Protein AF-A0A0A3XHQ4-F1 (afdb_monomer_lite)

Foldseek 3Di:
DADPQHDDPPPACVNAVPHADADAAAFLPDPDFQFQDDPVRCVVQVLDAQTWGWTAHVQQKIKTFGWPDWDHDPNTTFKTKGAQMWIDHDPDTPDGNVVDIHIHGGYRDDPDDDPDRSHPCVVPDDPDDPDPDDPPPPPDDPLRVVVVVLVVLLVCLVVDPDDQVVSQVSLVVSVVCCVVRPLLPLPSLLSSLLSCLVVVHDPVSNVVSLVSLCVSLVVPVVCVVVSVVSVVVSVD

Sequence (236 aa):
LAVDNKELVGHGKSTHHEGFGSPIGLLADQSTPLESMTDNQLAALGLVMRETAALTFASGVKVTGKVAYIDRENGKVVLIGFDDCTVTYKEKTLFRSNWGTYDMAVGEKIVSVFAGAADRESFATGTHQPSALKAKYPAYTAEQKRLHQLYQQVRDLREQPVGSKETEQALQTVLTEVDQQYPTNWLIRLEVLEILVERQLLAYEQTRLRQQLEKMVQTQAENAQLIENGLSLLAG

Structure (mmCIF, N/CA/C/O backbone):
data_AF-A0A0A3XHQ4-F1
#
_entry.id   AF-A0A0A3XHQ4-F1
#
loop_
_atom_site.group_PDB
_atom_site.id
_atom_site.type_symbol
_atom_site.label_atom_id
_atom_site.label_alt_id
_atom_site.label_comp_id
_atom_site.label_asym_id
_atom_site.label_entity_id
_atom_site.label_seq_id
_atom_site.pdbx_PDB_ins_code
_atom_site.Cartn_x
_atom_site.Cartn_y
_atom_site.Cartn_z
_atom_site.occupancy
_atom_site.B_iso_or_equiv
_atom_site.auth_seq_id
_atom_site.auth_comp_id
_atom_site.auth_asym_id
_atom_site.auth_atom_id
_atom_site.pdbx_PDB_model_num
ATOM 1 N N . LEU A 1 1 ? 16.727 0.163 -10.439 1.00 54.59 1 LEU A N 1
ATOM 2 C CA . LEU A 1 1 ? 16.020 -1.120 -10.643 1.00 54.59 1 LEU A CA 1
ATOM 3 C C . LEU A 1 1 ? 16.903 -2.235 -10.134 1.00 54.59 1 LEU A C 1
ATOM 5 O O . LEU A 1 1 ? 18.115 -2.119 -10.261 1.00 54.59 1 LEU A O 1
ATOM 9 N N . ALA A 1 2 ? 16.315 -3.271 -9.546 1.00 57.22 2 ALA A N 1
ATOM 10 C CA . ALA A 1 2 ? 17.064 -4.402 -9.025 1.00 57.22 2 ALA A CA 1
ATOM 11 C C . ALA A 1 2 ? 16.280 -5.704 -9.155 1.00 57.22 2 ALA A C 1
ATOM 13 O O . ALA A 1 2 ? 15.048 -5.693 -9.099 1.00 57.22 2 ALA A O 1
ATOM 14 N N . VAL A 1 3 ? 17.012 -6.805 -9.283 1.00 54.78 3 VAL A N 1
ATOM 15 C CA . VAL A 1 3 ? 16.503 -8.180 -9.264 1.00 54.78 3 VAL A CA 1
ATOM 16 C C . VAL A 1 3 ? 17.234 -8.914 -8.143 1.00 54.78 3 VAL A C 1
ATOM 18 O O . VAL A 1 3 ? 18.442 -8.759 -7.997 1.00 54.78 3 VAL A O 1
ATOM 21 N N . ASP A 1 4 ? 16.511 -9.653 -7.297 1.00 51.09 4 ASP A N 1
ATOM 22 C CA . ASP A 1 4 ? 17.079 -10.397 -6.156 1.00 51.09 4 ASP A CA 1
ATOM 23 C C . ASP A 1 4 ? 18.003 -9.559 -5.235 1.00 51.09 4 ASP A C 1
ATOM 25 O O . ASP A 1 4 ? 19.010 -10.043 -4.723 1.00 51.09 4 ASP A O 1
ATOM 29 N N . ASN A 1 5 ? 17.635 -8.293 -4.991 1.00 53.28 5 ASN A N 1
ATOM 30 C CA . ASN A 1 5 ? 18.403 -7.284 -4.233 1.00 53.28 5 ASN A CA 1
ATOM 31 C C . ASN A 1 5 ? 19.727 -6.824 -4.870 1.00 53.28 5 ASN A C 1
ATOM 33 O O . ASN A 1 5 ? 20.527 -6.201 -4.174 1.00 53.28 5 ASN A O 1
ATOM 37 N N . LYS A 1 6 ? 19.947 -7.081 -6.164 1.00 51.41 6 LYS A N 1
ATOM 38 C CA . LYS A 1 6 ? 21.095 -6.570 -6.926 1.00 51.41 6 LYS A CA 1
ATOM 39 C C . LYS A 1 6 ? 20.648 -5.569 -7.978 1.00 51.41 6 LYS A C 1
ATOM 41 O O . LYS A 1 6 ? 19.729 -5.850 -8.747 1.00 51.41 6 LYS A O 1
ATOM 46 N N . GLU A 1 7 ? 21.294 -4.410 -8.015 1.00 56.94 7 GLU A N 1
ATOM 47 C CA . GLU A 1 7 ? 21.061 -3.379 -9.019 1.00 56.94 7 GLU A CA 1
ATOM 48 C C . GLU A 1 7 ? 21.351 -3.941 -10.410 1.00 56.94 7 GLU A C 1
ATOM 50 O O . GLU A 1 7 ? 22.416 -4.511 -10.656 1.00 56.94 7 GLU A O 1
ATOM 55 N N . LEU A 1 8 ? 20.409 -3.747 -11.333 1.00 61.12 8 LEU A N 1
ATOM 56 C CA . LEU A 1 8 ? 20.684 -3.981 -12.744 1.00 61.12 8 LEU A CA 1
ATOM 57 C C . LEU A 1 8 ? 21.652 -2.900 -13.225 1.00 61.12 8 LEU A C 1
ATOM 59 O O . LEU A 1 8 ? 21.387 -1.704 -13.058 1.00 61.12 8 LEU A O 1
ATOM 63 N N . VAL A 1 9 ? 22.776 -3.327 -13.802 1.00 58.97 9 VAL A N 1
ATOM 64 C CA . VAL A 1 9 ? 23.856 -2.442 -14.254 1.00 58.97 9 VAL A CA 1
ATOM 65 C C . VAL A 1 9 ? 23.282 -1.341 -15.147 1.00 58.97 9 VAL A C 1
ATOM 67 O O . VAL A 1 9 ? 22.690 -1.622 -16.179 1.00 58.97 9 VAL A O 1
ATOM 70 N N . GLY A 1 10 ? 23.462 -0.079 -14.747 1.00 56.34 10 GLY A N 1
ATOM 71 C CA . GLY A 1 10 ? 22.974 1.079 -15.505 1.00 56.34 10 GLY A CA 1
ATOM 72 C C . GLY A 1 10 ? 21.595 1.602 -15.091 1.00 56.34 10 GLY A C 1
ATOM 73 O O . GLY A 1 10 ? 21.193 2.649 -15.590 1.00 56.34 10 GLY A O 1
ATOM 74 N N . HIS A 1 11 ? 20.907 0.974 -14.133 1.00 62.72 11 HIS A N 1
ATOM 75 C CA . HIS A 1 11 ? 19.576 1.398 -13.670 1.00 62.72 11 HIS A CA 1
ATOM 76 C C . HIS A 1 11 ? 19.552 1.900 -12.216 1.00 62.72 11 HIS A C 1
ATOM 78 O O . HIS A 1 11 ? 18.525 1.798 -11.534 1.00 62.72 11 HIS A O 1
ATOM 84 N N . GLY A 1 12 ? 20.668 2.441 -11.726 1.00 55.34 12 GLY A N 1
ATOM 85 C CA . GLY A 1 12 ? 20.775 3.079 -10.412 1.00 55.34 12 GLY A CA 1
ATOM 86 C C . GLY A 1 12 ? 20.071 4.440 -10.313 1.00 55.34 12 GLY A C 1
ATOM 87 O O . GLY A 1 12 ? 19.350 4.878 -11.212 1.00 55.34 12 GLY A O 1
ATOM 88 N N . LYS A 1 13 ? 20.293 5.153 -9.199 1.00 53.09 13 LYS A N 1
ATOM 89 C CA . LYS A 1 13 ? 19.647 6.457 -8.905 1.00 53.09 13 LYS A CA 1
ATOM 90 C C . LYS A 1 13 ? 19.912 7.548 -9.952 1.00 53.09 13 LYS A C 1
ATOM 92 O O . LYS A 1 13 ? 19.127 8.483 -10.052 1.00 53.09 13 LYS A O 1
ATOM 97 N N . SER A 1 14 ? 21.009 7.448 -10.699 1.00 54.88 14 SER A N 1
ATOM 98 C CA . SER A 1 14 ? 21.371 8.399 -11.755 1.00 54.88 14 SER A CA 1
ATOM 99 C C . SER A 1 14 ? 20.480 8.302 -12.992 1.00 54.88 14 SER A C 1
ATOM 101 O O . SER A 1 14 ? 20.395 9.268 -13.741 1.00 54.88 14 SER A O 1
ATOM 103 N N . THR A 1 15 ? 19.837 7.155 -13.212 1.00 56.53 15 THR A N 1
ATOM 104 C CA . THR A 1 15 ? 19.146 6.845 -14.472 1.00 56.53 15 THR A CA 1
ATOM 105 C C . THR A 1 15 ? 17.657 7.182 -14.411 1.00 56.53 15 THR A C 1
ATOM 107 O O . THR A 1 15 ? 17.102 7.671 -15.384 1.00 56.53 15 THR A O 1
ATOM 110 N N . HIS A 1 16 ? 17.020 7.010 -13.247 1.00 59.56 16 HIS A N 1
ATOM 111 C CA . HIS A 1 16 ? 15.571 7.199 -13.056 1.00 59.56 16 HIS A CA 1
ATOM 112 C C . HIS A 1 16 ? 15.244 8.333 -12.075 1.00 59.56 16 HIS A C 1
ATOM 114 O O . HIS A 1 16 ? 14.476 8.148 -11.131 1.00 59.56 16 HIS A O 1
ATOM 120 N N . HIS A 1 17 ? 15.858 9.507 -12.247 1.00 49.84 17 HIS A N 1
ATOM 121 C CA . HIS A 1 17 ? 15.714 10.617 -11.293 1.00 49.84 17 HIS A CA 1
ATOM 122 C C . HIS A 1 17 ? 14.289 11.211 -11.250 1.00 49.84 17 HIS A C 1
ATOM 124 O O . HIS A 1 17 ? 13.868 11.733 -10.220 1.00 49.84 17 HIS A O 1
ATOM 130 N N . GLU A 1 18 ? 13.532 11.121 -12.346 1.00 48.72 18 GLU A N 1
ATOM 131 C CA . GLU A 1 18 ? 12.189 11.717 -12.474 1.00 48.72 18 GLU A CA 1
ATOM 132 C C . GLU A 1 18 ? 11.039 10.730 -12.197 1.00 48.72 18 GLU A C 1
ATOM 134 O O . GLU A 1 18 ? 9.867 11.102 -12.253 1.00 48.72 18 GLU A O 1
ATOM 139 N N . GLY A 1 19 ? 11.362 9.483 -11.839 1.00 54.34 19 GLY A N 1
ATOM 140 C CA . GLY A 1 19 ? 10.393 8.414 -11.597 1.00 54.34 19 GLY A CA 1
ATOM 141 C C . GLY A 1 19 ? 10.502 7.271 -12.607 1.00 54.34 19 GLY A C 1
ATOM 142 O O . GLY A 1 19 ? 11.136 7.392 -13.649 1.00 54.34 19 GLY A O 1
ATOM 143 N N . PHE A 1 20 ? 9.893 6.134 -12.270 1.00 66.19 20 PHE A N 1
ATOM 144 C CA . PHE A 1 20 ? 9.940 4.899 -13.052 1.00 66.19 20 PHE A CA 1
ATOM 145 C C . PHE A 1 20 ? 8.539 4.290 -13.151 1.00 66.19 20 PHE A C 1
ATOM 147 O O . PHE A 1 20 ? 7.811 4.257 -12.157 1.00 66.19 20 PHE A O 1
ATOM 154 N N . GLY A 1 21 ? 8.163 3.773 -14.323 1.00 66.81 21 GLY A N 1
ATOM 155 C CA . GLY A 1 21 ? 6.877 3.105 -14.520 1.00 66.81 21 GLY A CA 1
ATOM 156 C C . GLY A 1 21 ? 6.950 2.015 -15.582 1.00 66.81 21 GLY A C 1
ATOM 157 O O . GLY A 1 21 ? 7.354 2.285 -16.708 1.00 66.81 21 GLY A O 1
ATOM 158 N N . SER A 1 22 ? 6.500 0.805 -15.241 1.00 76.75 22 SER A N 1
ATOM 159 C CA . SER A 1 22 ? 6.429 -0.341 -16.156 1.00 76.75 22 SER A CA 1
ATOM 160 C C . SER A 1 22 ? 5.026 -0.954 -16.167 1.00 76.75 22 SER A C 1
ATOM 162 O O . SER A 1 22 ? 4.421 -1.054 -15.093 1.00 76.75 22 SER A O 1
ATOM 164 N N . PRO A 1 23 ? 4.476 -1.370 -17.325 1.00 75.25 23 PRO A N 1
ATOM 165 C CA . PRO A 1 23 ? 3.319 -2.250 -17.346 1.00 75.25 23 PRO A CA 1
ATOM 166 C C . PRO A 1 23 ? 3.649 -3.579 -16.661 1.00 75.25 23 PRO A C 1
ATOM 168 O O . PRO A 1 23 ? 4.739 -4.123 -16.807 1.00 75.25 23 PRO A O 1
ATOM 171 N N . ILE A 1 24 ? 2.670 -4.108 -15.932 1.00 77.38 24 ILE A N 1
ATOM 172 C CA . ILE A 1 24 ? 2.736 -5.408 -15.263 1.00 77.38 24 ILE A CA 1
ATOM 173 C C . ILE A 1 24 ? 1.614 -6.287 -15.811 1.00 77.38 24 ILE A C 1
ATOM 175 O O . ILE A 1 24 ? 0.515 -5.794 -16.092 1.00 77.38 24 ILE A O 1
ATOM 179 N N . GLY A 1 25 ? 1.883 -7.586 -15.925 1.00 76.38 25 GLY A N 1
ATOM 180 C CA . GLY A 1 25 ? 0.897 -8.588 -16.324 1.00 76.38 25 GLY A CA 1
ATOM 181 C C . GLY A 1 25 ? 1.129 -9.177 -17.715 1.00 76.38 25 GLY A C 1
ATOM 182 O O . GLY A 1 25 ? 2.128 -8.912 -18.380 1.00 76.38 25 GLY A O 1
ATOM 183 N N . LEU A 1 26 ? 0.181 -10.011 -18.140 1.00 84.69 26 LEU A N 1
ATOM 184 C CA . LEU A 1 26 ? 0.232 -10.727 -19.415 1.00 84.69 26 LEU A CA 1
ATOM 185 C C . LEU A 1 26 ? -0.009 -9.804 -20.616 1.00 84.69 26 LEU A C 1
ATOM 187 O O . LEU A 1 26 ? -0.737 -8.806 -20.536 1.00 84.69 26 LEU A O 1
ATOM 191 N N . LEU A 1 27 ? 0.547 -10.195 -21.763 1.00 86.31 27 LEU A N 1
ATOM 192 C CA . LEU A 1 27 ? 0.132 -9.658 -23.056 1.00 86.31 27 LEU A CA 1
ATOM 193 C C . LEU A 1 27 ? -1.272 -10.172 -23.397 1.00 86.31 27 LEU A C 1
ATOM 195 O O . LEU A 1 27 ? -1.604 -11.311 -23.082 1.00 86.31 27 LEU A O 1
ATOM 199 N N . ALA A 1 28 ? -2.094 -9.334 -24.033 1.00 82.25 28 ALA A N 1
ATOM 200 C CA . ALA A 1 28 ? -3.518 -9.601 -24.258 1.00 82.25 28 ALA A CA 1
ATOM 201 C C . ALA A 1 28 ? -3.787 -10.928 -24.996 1.00 82.25 28 ALA A C 1
ATOM 203 O O . ALA A 1 28 ? -4.758 -11.608 -24.683 1.00 82.25 28 ALA A O 1
ATOM 204 N N . ASP A 1 29 ? -2.890 -11.317 -25.906 1.00 81.19 29 ASP A N 1
ATOM 205 C CA . ASP A 1 29 ? -3.029 -12.511 -26.748 1.00 81.19 29 ASP A CA 1
ATOM 206 C C . ASP A 1 29 ? -2.063 -13.647 -26.362 1.00 81.19 29 ASP A C 1
ATOM 208 O O . ASP A 1 29 ? -1.796 -14.538 -27.168 1.00 81.19 29 ASP A O 1
ATOM 212 N N . GLN A 1 30 ? -1.484 -13.617 -25.155 1.00 81.38 30 GLN A N 1
ATOM 213 C CA . GLN A 1 30 ? -0.493 -14.607 -24.720 1.00 81.38 30 GLN A CA 1
ATOM 214 C C . GLN A 1 30 ? -0.868 -15.232 -23.377 1.00 81.38 30 GLN A C 1
ATOM 216 O O . GLN A 1 30 ? -1.079 -14.544 -22.383 1.00 81.38 30 GLN A O 1
ATOM 221 N N . SER A 1 31 ? -0.884 -16.566 -23.331 1.00 80.44 31 SER A N 1
ATOM 222 C CA . SER A 1 31 ? -1.041 -17.331 -22.086 1.00 80.44 31 SER A CA 1
ATOM 223 C C . SER A 1 31 ? 0.268 -17.477 -21.309 1.00 80.44 31 SER A C 1
ATOM 225 O O . SER A 1 31 ? 0.254 -17.813 -20.129 1.00 80.44 31 SER A O 1
ATOM 227 N N . THR A 1 32 ? 1.400 -17.281 -21.986 1.00 80.62 32 THR A N 1
ATOM 228 C CA . THR A 1 32 ? 2.730 -17.382 -21.388 1.00 80.62 32 THR A CA 1
ATOM 229 C C . THR A 1 32 ? 3.156 -16.004 -20.881 1.00 80.62 32 THR A C 1
ATOM 231 O O . THR A 1 32 ? 3.064 -15.037 -21.637 1.00 80.62 32 THR A O 1
ATOM 234 N N . PRO A 1 33 ? 3.653 -15.889 -19.642 1.00 85.38 33 PRO A N 1
ATOM 235 C CA . PRO A 1 33 ? 4.249 -14.653 -19.149 1.00 85.38 33 PRO A CA 1
ATOM 236 C C . PRO A 1 33 ? 5.526 -14.284 -19.907 1.00 85.38 33 PRO A C 1
ATOM 238 O O . PRO A 1 33 ? 6.326 -15.168 -20.228 1.00 85.38 33 PRO A O 1
ATOM 241 N N . LEU A 1 34 ? 5.746 -12.988 -20.151 1.00 85.12 34 LEU A N 1
ATOM 242 C CA . LEU A 1 34 ? 6.937 -12.475 -20.846 1.00 85.12 34 LEU A CA 1
ATOM 243 C C . LEU A 1 34 ? 8.240 -12.926 -20.167 1.00 85.12 34 LEU A C 1
ATOM 245 O O . LEU A 1 34 ? 9.193 -13.291 -20.854 1.00 85.12 34 LEU A O 1
ATOM 249 N N . GLU A 1 35 ? 8.268 -12.995 -18.833 1.00 85.62 35 GLU A N 1
ATOM 250 C CA . GLU A 1 35 ? 9.435 -13.444 -18.064 1.00 85.62 35 GLU A CA 1
ATOM 251 C C . GLU A 1 35 ? 9.826 -14.899 -18.350 1.00 85.62 35 GLU A C 1
ATOM 253 O O . GLU A 1 35 ? 10.980 -15.274 -18.155 1.00 85.62 35 GLU A O 1
ATOM 258 N N . SER A 1 36 ? 8.882 -15.722 -18.815 1.00 84.75 36 SER A N 1
ATOM 259 C CA . SER A 1 36 ? 9.079 -17.155 -19.073 1.00 84.75 36 SER A CA 1
ATOM 260 C C . SER A 1 36 ? 9.222 -17.479 -20.563 1.00 84.75 36 SER A C 1
ATOM 262 O O . SER A 1 36 ? 9.319 -18.652 -20.927 1.00 84.75 36 SER A O 1
ATOM 264 N N . MET A 1 37 ? 9.230 -16.469 -21.437 1.00 87.12 37 MET A N 1
ATOM 265 C CA . MET A 1 37 ? 9.354 -16.674 -22.877 1.00 87.12 37 MET A CA 1
ATOM 266 C C . MET A 1 37 ? 10.792 -16.990 -23.299 1.00 87.12 37 MET A C 1
ATOM 268 O O . MET A 1 37 ? 11.772 -16.378 -22.859 1.00 87.12 37 MET A O 1
ATOM 272 N N . THR A 1 38 ? 10.910 -17.948 -24.213 1.00 87.12 38 THR A N 1
ATOM 273 C CA . THR A 1 38 ? 12.146 -18.259 -24.944 1.00 87.12 38 THR A CA 1
ATOM 274 C C . THR A 1 38 ? 12.447 -17.190 -25.996 1.00 87.12 38 THR A C 1
ATOM 276 O O . THR A 1 38 ? 11.547 -16.469 -26.422 1.00 87.12 38 THR A O 1
ATOM 279 N N . ASP A 1 39 ? 13.690 -17.113 -26.473 1.00 85.00 39 ASP A N 1
ATOM 280 C CA . ASP A 1 39 ? 14.078 -16.135 -27.503 1.00 85.00 39 ASP A CA 1
ATOM 281 C C . ASP A 1 39 ? 13.259 -16.283 -28.794 1.00 85.00 39 ASP A C 1
ATOM 283 O O . ASP A 1 39 ? 12.875 -15.290 -29.402 1.00 85.00 39 ASP A O 1
ATOM 287 N N . ASN A 1 40 ? 12.890 -17.514 -29.166 1.00 86.94 40 ASN A N 1
ATOM 288 C CA . ASN A 1 40 ? 12.009 -17.762 -30.310 1.00 86.94 40 ASN A CA 1
ATOM 289 C C . ASN A 1 40 ? 10.600 -17.190 -30.094 1.00 86.94 40 ASN A C 1
ATOM 291 O O . ASN A 1 40 ? 9.995 -16.674 -31.030 1.00 86.94 40 ASN A O 1
ATOM 295 N N . GLN A 1 41 ? 10.073 -17.270 -28.869 1.00 87.38 41 GLN A N 1
ATOM 296 C CA . GLN A 1 41 ? 8.771 -16.691 -28.527 1.00 87.38 41 GLN A CA 1
ATOM 297 C C . GLN A 1 41 ? 8.831 -15.161 -28.498 1.00 87.38 41 GLN A C 1
ATOM 299 O O . GLN A 1 41 ? 7.917 -14.518 -29.003 1.00 87.38 41 GLN A O 1
ATOM 304 N N . LEU A 1 42 ? 9.919 -14.581 -27.981 1.00 87.88 42 LEU A N 1
ATOM 305 C CA . LEU A 1 42 ? 10.152 -13.135 -28.024 1.00 87.88 42 LEU A CA 1
ATOM 306 C C . LEU A 1 42 ? 10.252 -12.629 -29.470 1.00 87.88 42 LEU A C 1
ATOM 308 O O . LEU A 1 42 ? 9.595 -11.653 -29.825 1.00 87.88 42 LEU A O 1
ATOM 312 N N . ALA A 1 43 ? 10.992 -13.332 -30.328 1.00 87.25 43 ALA A N 1
ATOM 313 C CA . ALA A 1 43 ? 11.101 -12.994 -31.744 1.00 87.25 43 ALA A CA 1
ATOM 314 C C . ALA A 1 43 ? 9.744 -13.071 -32.466 1.00 87.25 43 ALA A C 1
ATOM 316 O O . ALA A 1 43 ? 9.429 -12.199 -33.273 1.00 87.25 43 ALA A O 1
ATOM 317 N N . ALA A 1 44 ? 8.899 -14.052 -32.126 1.00 88.81 44 ALA A N 1
ATOM 318 C CA . ALA A 1 44 ? 7.524 -14.139 -32.634 1.00 88.81 44 ALA A CA 1
ATOM 319 C C . ALA A 1 44 ? 6.648 -12.933 -32.236 1.00 88.81 44 ALA A C 1
ATOM 321 O O . ALA A 1 44 ? 5.683 -12.625 -32.932 1.00 88.81 44 ALA A O 1
ATOM 322 N N . LEU A 1 45 ? 6.993 -12.238 -31.149 1.00 86.88 45 LEU A N 1
ATOM 323 C CA . LEU A 1 45 ? 6.353 -10.994 -30.709 1.00 86.88 45 LEU A CA 1
ATOM 324 C C . LEU A 1 45 ? 7.023 -9.730 -31.276 1.00 86.88 45 LEU A C 1
ATOM 326 O O . LEU A 1 45 ? 6.644 -8.618 -30.909 1.00 86.88 45 LEU A O 1
ATOM 330 N N . GLY A 1 46 ? 8.031 -9.879 -32.140 1.00 87.88 46 GLY A N 1
ATOM 331 C CA . GLY A 1 46 ? 8.820 -8.767 -32.675 1.00 87.88 46 GLY A CA 1
ATOM 332 C C . GLY A 1 46 ? 9.822 -8.180 -31.678 1.00 87.88 46 GLY A C 1
ATOM 333 O O . GLY A 1 46 ? 10.396 -7.127 -31.945 1.00 87.88 46 GLY A O 1
ATOM 334 N N . LEU A 1 47 ? 10.060 -8.838 -30.536 1.00 88.69 47 LEU A N 1
ATOM 335 C CA . LEU A 1 47 ? 11.057 -8.421 -29.546 1.00 88.69 47 LEU A CA 1
ATOM 336 C C . LEU A 1 47 ? 12.457 -8.862 -29.981 1.00 88.69 47 LEU A C 1
ATOM 338 O O . LEU A 1 47 ? 13.088 -9.725 -29.372 1.00 88.69 47 LEU A O 1
ATOM 342 N N . VAL A 1 48 ? 12.918 -8.266 -31.076 1.00 88.81 48 VAL A N 1
ATOM 343 C CA . VAL A 1 48 ? 14.219 -8.516 -31.694 1.00 88.81 48 VAL A CA 1
ATOM 344 C C . VAL A 1 48 ? 15.068 -7.261 -31.570 1.00 88.81 48 VAL A C 1
ATOM 346 O O . VAL A 1 48 ? 14.602 -6.150 -31.815 1.00 88.81 48 VAL A O 1
ATOM 349 N N . MET A 1 49 ? 16.334 -7.435 -31.191 1.00 86.69 49 MET A N 1
ATOM 350 C CA . MET A 1 49 ? 17.281 -6.335 -31.021 1.00 86.69 49 MET A CA 1
ATOM 351 C C . MET A 1 49 ? 17.297 -5.404 -32.236 1.00 86.69 49 MET A C 1
ATOM 353 O O . MET A 1 49 ? 17.522 -5.842 -33.363 1.00 86.69 49 MET A O 1
ATOM 357 N N . ARG A 1 50 ? 17.147 -4.101 -31.977 1.00 85.31 50 ARG A N 1
ATOM 358 C CA . ARG A 1 50 ? 17.101 -3.005 -32.957 1.00 85.31 50 ARG A CA 1
ATOM 359 C C . ARG A 1 50 ? 15.882 -3.001 -33.883 1.00 85.31 50 ARG A C 1
ATOM 361 O O . ARG A 1 50 ? 15.839 -2.150 -34.773 1.00 85.31 50 ARG A O 1
ATOM 368 N N . GLU A 1 51 ? 14.899 -3.864 -33.668 1.00 89.94 51 GLU A N 1
ATOM 369 C CA . GLU A 1 51 ? 13.629 -3.838 -34.394 1.00 89.94 51 GLU A CA 1
ATOM 370 C C . GLU A 1 51 ? 12.540 -3.135 -33.583 1.00 89.94 51 GLU A C 1
ATOM 372 O O . GLU A 1 51 ? 12.620 -3.022 -32.358 1.00 89.94 51 GLU A O 1
ATOM 377 N N . THR A 1 52 ? 11.528 -2.615 -34.277 1.00 92.00 52 THR A N 1
ATOM 378 C CA . THR A 1 52 ? 10.365 -2.001 -33.634 1.00 92.00 52 THR A CA 1
ATOM 379 C C . THR A 1 52 ? 9.372 -3.080 -33.231 1.00 92.00 52 THR A C 1
ATOM 381 O O . THR A 1 52 ? 8.835 -3.776 -34.089 1.00 92.00 52 THR A O 1
ATOM 384 N N . ALA A 1 53 ? 9.079 -3.161 -31.935 1.00 92.88 53 ALA A N 1
ATOM 385 C CA . ALA A 1 53 ? 8.053 -4.034 -31.388 1.00 92.88 53 ALA A CA 1
ATOM 386 C C . ALA A 1 53 ? 6.829 -3.222 -30.951 1.00 92.88 53 ALA A C 1
ATOM 388 O O . ALA A 1 53 ? 6.941 -2.064 -30.537 1.00 92.88 53 ALA A O 1
ATOM 389 N N . ALA A 1 54 ? 5.658 -3.856 -31.002 1.00 93.50 54 ALA A N 1
ATOM 390 C CA . ALA A 1 54 ? 4.416 -3.312 -30.472 1.00 93.50 54 ALA A CA 1
ATOM 391 C C . ALA A 1 54 ? 3.758 -4.347 -29.555 1.00 93.50 54 ALA A C 1
ATOM 393 O O . ALA A 1 54 ? 3.275 -5.382 -30.008 1.00 93.50 54 ALA A O 1
ATOM 394 N N . LEU A 1 55 ? 3.733 -4.056 -28.257 1.00 92.44 55 LEU A N 1
ATOM 395 C CA . LEU A 1 55 ? 3.160 -4.919 -27.233 1.00 92.44 55 LEU A CA 1
ATOM 396 C C . LEU A 1 55 ? 1.833 -4.346 -26.742 1.00 92.44 55 LEU A C 1
ATOM 398 O O . LEU A 1 55 ? 1.733 -3.154 -26.444 1.00 92.44 55 LEU A O 1
ATOM 402 N N . THR A 1 56 ? 0.825 -5.207 -26.611 1.00 91.88 56 THR A N 1
ATOM 403 C CA . THR A 1 56 ? -0.461 -4.865 -25.989 1.00 91.88 56 THR A CA 1
ATOM 404 C C . THR A 1 56 ? -0.670 -5.741 -24.763 1.00 91.88 56 THR A C 1
ATOM 406 O O . THR A 1 56 ? -0.758 -6.962 -24.875 1.00 91.88 56 THR A O 1
ATOM 409 N N . PHE A 1 57 ? -0.754 -5.119 -23.592 1.00 89.38 57 PHE A N 1
ATOM 410 C CA . PHE A 1 57 ? -1.017 -5.797 -22.326 1.00 89.38 57 PHE A CA 1
ATOM 411 C C . PHE A 1 57 ? -2.515 -6.029 -22.134 1.00 89.38 57 PHE A C 1
ATOM 413 O O . PHE A 1 57 ? -3.335 -5.220 -22.572 1.00 89.38 57 PHE A O 1
ATOM 420 N N . ALA A 1 58 ? -2.880 -7.091 -21.412 1.00 85.44 58 ALA A N 1
ATOM 421 C CA . ALA A 1 58 ? -4.270 -7.383 -21.047 1.00 85.44 58 ALA A CA 1
ATOM 422 C C . ALA A 1 58 ? -4.917 -6.245 -20.229 1.00 85.44 58 ALA A C 1
ATOM 424 O O . ALA A 1 58 ? -6.128 -6.048 -20.272 1.00 85.44 58 ALA A O 1
ATOM 425 N N . SER A 1 59 ? -4.102 -5.442 -19.536 1.00 82.69 59 SER A N 1
ATOM 426 C CA . SER A 1 59 ? -4.534 -4.219 -18.852 1.00 82.69 59 SER A CA 1
ATOM 427 C C . SER A 1 59 ? -4.994 -3.107 -19.803 1.00 82.69 59 SER A C 1
ATOM 429 O O . SER A 1 59 ? -5.601 -2.143 -19.350 1.00 82.69 59 SER A O 1
ATOM 431 N N . GLY A 1 60 ? -4.713 -3.209 -21.106 1.00 84.50 60 GLY A N 1
ATOM 432 C CA . GLY A 1 60 ? -4.983 -2.179 -22.111 1.00 84.50 60 GLY A CA 1
ATOM 433 C C . GLY A 1 60 ? -3.839 -1.180 -22.315 1.00 84.50 60 GLY A C 1
ATOM 434 O O . GLY A 1 60 ? -4.001 -0.228 -23.082 1.00 84.50 60 GLY A O 1
ATOM 435 N N . VAL A 1 61 ? -2.694 -1.371 -21.646 1.00 89.25 61 VAL A N 1
ATOM 436 C CA . VAL A 1 61 ? -1.471 -0.595 -21.906 1.00 89.25 61 VAL A CA 1
ATOM 437 C C . VAL A 1 61 ? -0.838 -1.058 -23.218 1.00 89.25 61 VAL A C 1
ATOM 439 O O . VAL A 1 61 ? -0.709 -2.259 -23.462 1.00 89.25 61 VAL A O 1
ATOM 442 N N . LYS A 1 62 ? -0.419 -0.108 -24.053 1.00 91.25 62 LYS A N 1
ATOM 443 C CA . LYS A 1 62 ? 0.298 -0.365 -25.305 1.00 91.25 62 LYS A CA 1
ATOM 444 C C . LYS A 1 62 ? 1.688 0.243 -25.246 1.00 91.25 62 LYS A C 1
ATOM 446 O O . LYS A 1 62 ? 1.814 1.428 -24.938 1.00 91.25 62 LYS A O 1
ATOM 451 N N . VAL A 1 63 ? 2.695 -0.558 -25.573 1.00 92.31 63 VAL A N 1
ATOM 452 C CA . VAL A 1 63 ? 4.104 -0.159 -25.665 1.00 92.31 63 VAL A CA 1
ATOM 453 C C . VAL A 1 63 ? 4.526 -0.305 -27.119 1.00 92.31 63 VAL A C 1
ATOM 455 O O . VAL A 1 63 ? 4.316 -1.356 -27.721 1.00 92.31 63 VAL A O 1
ATOM 458 N N . THR A 1 64 ? 5.088 0.738 -27.717 1.00 93.56 64 THR A N 1
ATOM 459 C CA . THR A 1 64 ? 5.628 0.672 -29.080 1.00 93.56 64 THR A CA 1
ATOM 460 C C . THR A 1 64 ? 6.954 1.398 -29.123 1.00 93.56 64 THR A C 1
ATOM 462 O O . THR A 1 64 ? 7.014 2.574 -28.777 1.00 93.56 64 THR A O 1
ATOM 465 N N . GLY A 1 65 ? 8.005 0.706 -29.541 1.00 92.00 65 GLY A N 1
ATOM 466 C CA . GLY A 1 65 ? 9.356 1.251 -29.553 1.00 92.00 65 GLY A CA 1
ATOM 467 C C . GLY A 1 65 ? 10.349 0.276 -30.164 1.00 92.00 65 GLY A C 1
ATOM 468 O O . GLY A 1 65 ? 10.009 -0.863 -30.49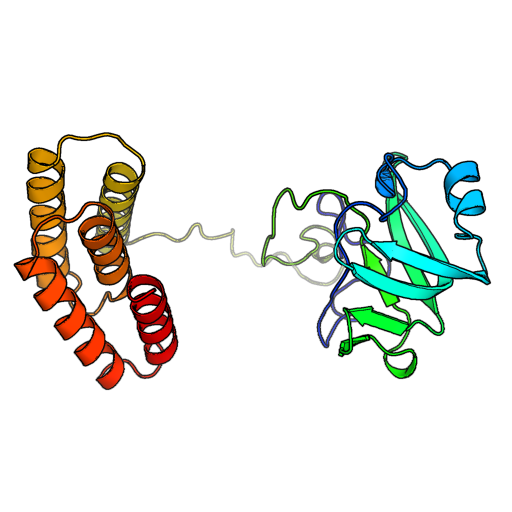0 1.00 92.00 65 GLY A O 1
ATOM 469 N N . LYS A 1 66 ? 11.582 0.732 -30.339 1.00 90.19 66 LYS A N 1
ATOM 470 C CA . LYS A 1 66 ? 12.686 -0.052 -30.884 1.00 90.19 66 LYS A CA 1
ATOM 471 C C . LYS A 1 66 ? 13.425 -0.770 -29.763 1.00 90.19 66 LYS A C 1
ATOM 473 O O . LYS A 1 66 ? 13.896 -0.115 -28.844 1.00 90.19 66 LYS A O 1
ATOM 478 N N . VAL A 1 67 ? 13.568 -2.089 -29.838 1.00 89.50 67 VAL A N 1
ATOM 479 C CA . VAL A 1 67 ? 14.236 -2.867 -28.784 1.00 89.50 67 VAL A CA 1
ATOM 480 C C . VAL A 1 67 ? 15.714 -2.481 -28.705 1.00 89.50 67 VAL A C 1
ATOM 482 O O . VAL A 1 67 ? 16.482 -2.713 -29.643 1.00 89.50 67 VAL A O 1
ATOM 485 N N . ALA A 1 68 ? 16.107 -1.895 -27.580 1.00 85.75 68 ALA A N 1
ATOM 486 C CA . ALA A 1 68 ? 17.468 -1.461 -27.298 1.00 85.75 68 ALA A CA 1
ATOM 487 C C . ALA A 1 68 ? 18.293 -2.586 -26.664 1.00 85.75 68 ALA A C 1
ATOM 489 O O . ALA A 1 68 ? 19.432 -2.808 -27.071 1.00 85.75 68 ALA A O 1
ATOM 490 N N . TYR A 1 69 ? 17.708 -3.303 -25.701 1.00 85.50 69 TYR A N 1
ATOM 491 C CA . TYR A 1 69 ? 18.310 -4.442 -25.007 1.00 85.50 69 TYR A CA 1
ATOM 492 C C . TYR A 1 69 ? 17.224 -5.333 -24.373 1.00 85.50 69 TYR A C 1
ATOM 494 O O . TYR A 1 69 ? 16.093 -4.891 -24.164 1.00 85.50 69 TYR A O 1
ATOM 502 N N . ILE A 1 70 ? 17.566 -6.591 -24.084 1.00 85.56 70 ILE A N 1
ATOM 503 C CA . ILE A 1 70 ? 16.729 -7.556 -23.356 1.00 85.56 70 ILE A CA 1
ATOM 504 C C . ILE A 1 70 ? 17.628 -8.239 -22.327 1.00 85.56 70 ILE A C 1
ATOM 506 O O . ILE A 1 70 ? 18.551 -8.959 -22.710 1.00 85.56 70 ILE A O 1
ATOM 510 N N . ASP A 1 71 ? 17.331 -8.051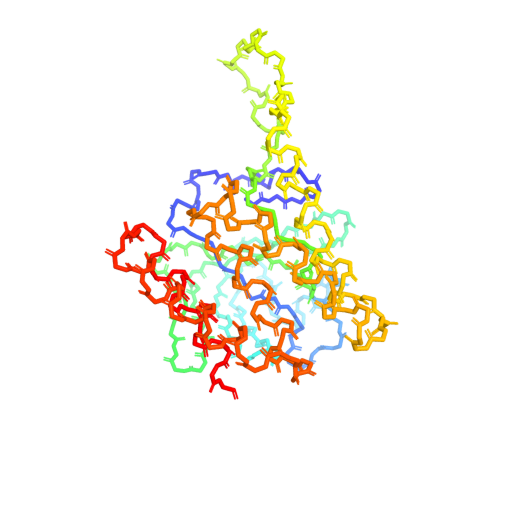 -21.045 1.00 82.69 71 ASP A N 1
ATOM 511 C CA . ASP A 1 71 ? 18.106 -8.641 -19.957 1.00 82.69 71 ASP A CA 1
ATOM 512 C C . ASP A 1 71 ? 17.411 -9.866 -19.379 1.00 82.69 71 ASP A C 1
ATOM 514 O O . ASP A 1 71 ? 16.190 -9.897 -19.163 1.00 82.69 71 ASP A O 1
ATOM 518 N N . ARG A 1 72 ? 18.228 -10.882 -19.095 1.00 83.06 72 ARG A N 1
ATOM 519 C CA . ARG A 1 72 ? 17.801 -12.116 -18.448 1.00 83.06 72 ARG A CA 1
ATOM 520 C C . ARG A 1 72 ? 18.569 -12.340 -17.156 1.00 83.06 72 ARG A C 1
ATOM 522 O O . ARG A 1 72 ? 19.793 -12.302 -17.152 1.00 83.06 72 ARG A O 1
ATOM 529 N N . GLU A 1 73 ? 17.845 -12.703 -16.108 1.00 77.62 73 GLU A N 1
ATOM 530 C CA . GLU A 1 73 ? 18.403 -13.163 -14.836 1.00 77.62 73 GLU A CA 1
ATOM 531 C C . GLU A 1 73 ? 17.805 -14.529 -14.507 1.00 77.62 73 GLU A C 1
ATOM 533 O O . GLU A 1 73 ? 16.598 -14.748 -14.641 1.00 77.62 73 GLU A O 1
ATOM 538 N N . ASN A 1 74 ? 18.651 -15.490 -14.127 1.00 77.69 74 ASN A N 1
ATOM 539 C CA . ASN A 1 74 ? 18.237 -16.872 -13.841 1.00 77.69 74 ASN A CA 1
ATOM 540 C C . ASN A 1 74 ? 17.369 -17.510 -14.955 1.00 77.69 74 ASN A C 1
ATOM 542 O O . ASN A 1 74 ? 16.441 -18.275 -14.690 1.00 77.69 74 ASN A O 1
ATOM 546 N N . GLY A 1 75 ? 17.656 -17.170 -16.218 1.00 76.88 75 GLY A N 1
ATOM 547 C CA . GLY A 1 75 ? 16.937 -17.664 -17.400 1.00 76.88 75 GLY A CA 1
ATOM 548 C C . GLY A 1 75 ? 15.611 -16.957 -17.703 1.00 76.88 75 GLY A C 1
ATOM 549 O O . GLY A 1 75 ? 15.021 -17.216 -18.754 1.00 76.88 75 GLY A O 1
ATOM 550 N N . LYS A 1 76 ? 15.160 -16.037 -16.846 1.00 83.06 76 LYS A N 1
ATOM 551 C CA . LYS A 1 76 ? 13.921 -15.273 -17.027 1.00 83.06 76 LYS A CA 1
ATOM 552 C C . LYS A 1 76 ? 14.199 -13.894 -17.596 1.00 83.06 76 LYS A C 1
ATOM 554 O O . LYS A 1 76 ? 15.191 -13.281 -17.221 1.00 83.06 76 LYS A O 1
ATOM 559 N N . VAL A 1 77 ? 13.320 -13.396 -18.462 1.00 84.19 77 VAL A N 1
ATOM 560 C CA . VAL A 1 77 ? 13.388 -11.999 -18.921 1.00 84.19 77 VAL A CA 1
ATOM 561 C C . VAL A 1 77 ? 12.980 -11.092 -17.769 1.00 84.19 77 VAL A C 1
ATOM 563 O O . VAL A 1 77 ? 11.901 -11.273 -17.208 1.00 84.19 77 VAL A O 1
ATOM 566 N N . VAL A 1 78 ? 13.834 -10.133 -17.421 1.00 83.19 78 VAL A N 1
ATOM 567 C CA . VAL A 1 78 ? 13.602 -9.223 -16.286 1.00 83.19 78 VAL A CA 1
ATOM 568 C C . VAL A 1 78 ? 13.463 -7.767 -16.706 1.00 83.19 78 VAL A C 1
ATOM 570 O O . VAL A 1 78 ? 12.756 -7.007 -16.042 1.00 83.19 78 VAL A O 1
ATOM 573 N N . LEU A 1 79 ? 14.089 -7.378 -17.817 1.00 84.56 79 LEU A N 1
ATOM 574 C CA . LEU A 1 79 ? 14.067 -6.007 -18.309 1.00 84.56 79 LEU A CA 1
ATOM 575 C C . LEU A 1 79 ? 14.136 -5.990 -19.835 1.00 84.56 79 LEU A C 1
ATOM 577 O O . LEU A 1 79 ? 14.871 -6.771 -20.439 1.00 84.56 79 LEU A O 1
ATOM 581 N N . ILE A 1 80 ? 13.370 -5.100 -20.458 1.00 87.19 80 ILE A N 1
ATOM 582 C CA . ILE A 1 80 ? 13.477 -4.811 -21.890 1.00 87.19 80 ILE A CA 1
ATOM 583 C C . ILE A 1 80 ? 13.558 -3.300 -22.062 1.00 87.19 80 ILE A C 1
ATOM 585 O O . ILE A 1 80 ? 12.646 -2.582 -21.654 1.00 87.19 80 ILE A O 1
ATOM 589 N N . GLY A 1 81 ? 14.631 -2.825 -22.683 1.00 87.94 81 GLY A N 1
ATOM 590 C CA . GLY A 1 81 ? 14.788 -1.421 -23.038 1.00 87.94 81 GLY A CA 1
ATOM 591 C C . GLY A 1 81 ? 14.198 -1.121 -24.406 1.00 87.94 81 GLY A C 1
ATOM 592 O O . GLY A 1 81 ? 14.434 -1.869 -25.358 1.00 87.94 81 GLY A O 1
ATOM 593 N N . PHE A 1 82 ? 13.487 -0.002 -24.528 1.00 88.81 82 PHE A N 1
ATOM 594 C CA . PHE A 1 82 ? 12.984 0.501 -25.803 1.00 88.81 82 PHE A CA 1
ATOM 595 C C . PHE A 1 82 ? 13.464 1.927 -26.082 1.00 88.81 82 PHE A C 1
ATOM 597 O O . PHE A 1 82 ? 13.138 2.855 -25.343 1.00 88.81 82 PHE A O 1
ATOM 604 N N . ASP A 1 83 ? 14.156 2.116 -27.200 1.00 86.38 83 ASP A N 1
ATOM 605 C CA . ASP A 1 83 ? 14.421 3.430 -27.782 1.00 86.38 83 ASP A CA 1
ATOM 606 C C . ASP A 1 83 ? 13.225 3.890 -28.619 1.00 86.38 83 ASP A C 1
ATOM 608 O O . ASP A 1 83 ? 12.410 3.079 -29.067 1.00 86.38 83 ASP A O 1
ATOM 612 N N . ASP A 1 84 ? 13.104 5.201 -28.836 1.00 88.19 84 ASP A N 1
ATOM 613 C CA . ASP A 1 84 ? 11.994 5.799 -29.590 1.00 88.19 84 ASP A CA 1
ATOM 614 C C . ASP A 1 84 ? 10.612 5.300 -29.115 1.00 88.19 84 ASP A C 1
ATOM 616 O O . ASP A 1 84 ? 9.684 5.088 -29.898 1.00 88.19 84 ASP A O 1
ATOM 620 N N . CYS A 1 85 ? 10.486 5.084 -27.802 1.00 88.75 85 CYS A N 1
ATOM 621 C CA . CYS A 1 85 ? 9.347 4.400 -27.212 1.00 88.75 85 CYS A CA 1
ATOM 622 C C . CYS A 1 85 ? 8.180 5.343 -26.916 1.00 88.75 85 CYS A C 1
ATOM 624 O O . CYS A 1 85 ? 8.350 6.447 -26.402 1.00 88.75 85 CYS A O 1
ATOM 626 N N . THR A 1 86 ? 6.963 4.880 -27.176 1.00 89.44 86 THR A N 1
ATOM 627 C CA . THR A 1 86 ? 5.725 5.504 -26.711 1.00 89.44 86 THR A CA 1
ATOM 628 C C . THR A 1 86 ? 4.899 4.483 -25.941 1.00 89.44 86 THR A C 1
ATOM 630 O O . THR A 1 86 ? 4.632 3.385 -26.435 1.00 89.44 86 THR A O 1
ATOM 633 N N . VAL A 1 87 ? 4.447 4.870 -24.745 1.00 89.19 87 VAL A N 1
ATOM 634 C CA . VAL A 1 87 ? 3.553 4.053 -23.913 1.00 89.19 87 VAL A CA 1
ATOM 635 C C . VAL A 1 87 ? 2.229 4.775 -23.738 1.00 89.19 87 VAL A C 1
ATOM 637 O O . VAL A 1 87 ? 2.193 5.956 -23.385 1.00 89.19 87 VAL A O 1
ATOM 640 N N . THR A 1 88 ? 1.125 4.074 -23.975 1.00 89.62 88 THR A N 1
ATOM 641 C CA . THR A 1 88 ? -0.230 4.632 -23.878 1.00 89.62 88 THR A CA 1
ATOM 642 C C . THR A 1 88 ? -1.159 3.722 -23.093 1.00 89.62 88 THR A C 1
ATOM 644 O O . THR A 1 88 ? -1.008 2.503 -23.086 1.00 89.62 88 THR A O 1
ATOM 647 N N . TYR A 1 89 ? -2.146 4.326 -22.443 1.00 89.31 89 TYR A N 1
ATOM 648 C CA . TYR A 1 89 ? -3.274 3.638 -21.837 1.00 89.31 89 TYR A CA 1
ATOM 649 C C . TYR A 1 89 ? -4.552 4.385 -22.209 1.00 89.31 89 TYR A C 1
ATOM 651 O O . TYR A 1 89 ? -4.760 5.526 -21.787 1.00 89.31 89 TYR A O 1
ATOM 659 N N . LYS A 1 90 ? -5.403 3.749 -23.023 1.00 85.75 90 LYS A N 1
ATOM 660 C CA . LYS A 1 90 ? -6.570 4.393 -23.652 1.00 85.75 90 LYS A CA 1
ATOM 661 C C . LYS A 1 90 ? -6.143 5.679 -24.384 1.00 85.75 90 LYS A C 1
ATOM 663 O O . LYS A 1 90 ? -5.285 5.611 -25.256 1.00 85.75 90 LYS A O 1
ATOM 668 N N . GLU A 1 91 ? -6.695 6.837 -24.024 1.00 84.38 91 GLU A N 1
ATOM 669 C CA . GLU A 1 91 ? -6.358 8.140 -24.625 1.00 84.38 91 GLU A CA 1
ATOM 670 C C . GLU A 1 91 ? -5.184 8.854 -23.932 1.00 84.38 91 GLU A C 1
ATOM 672 O O . GLU A 1 91 ? -4.774 9.939 -24.345 1.00 84.38 91 GLU A O 1
ATOM 677 N N . LYS A 1 92 ? -4.617 8.266 -22.871 1.00 85.06 92 LYS A N 1
ATOM 678 C CA . LYS A 1 92 ? -3.545 8.885 -22.089 1.00 85.06 92 LYS A CA 1
ATOM 679 C C . LYS A 1 92 ? -2.178 8.372 -22.530 1.00 85.06 92 LYS A C 1
ATOM 681 O O . LYS A 1 92 ? -1.917 7.170 -22.516 1.00 85.06 92 LYS A O 1
ATOM 686 N N . THR A 1 93 ? -1.270 9.290 -22.848 1.00 85.56 93 THR A N 1
ATOM 687 C CA . THR A 1 93 ? 0.155 8.969 -22.992 1.00 85.56 93 THR A CA 1
ATOM 688 C C . THR A 1 93 ? 0.794 8.838 -21.611 1.00 85.56 93 THR A C 1
ATOM 690 O O . THR A 1 93 ? 0.695 9.754 -20.797 1.00 85.56 93 THR A O 1
ATOM 693 N N . LEU A 1 94 ? 1.431 7.697 -21.354 1.00 81.75 94 LEU A N 1
ATOM 694 C CA . LEU A 1 94 ? 2.148 7.395 -20.114 1.00 81.75 94 LEU A CA 1
ATOM 695 C C . LEU A 1 94 ? 3.660 7.608 -20.252 1.00 81.75 94 LEU A C 1
ATOM 697 O O . LEU A 1 94 ? 4.308 7.912 -19.260 1.00 81.75 94 LEU A O 1
ATOM 701 N N . PHE A 1 95 ? 4.201 7.469 -21.465 1.00 82.75 95 PHE A N 1
ATOM 702 C CA . PHE A 1 95 ? 5.613 7.703 -21.771 1.00 82.75 95 PHE A CA 1
ATOM 703 C C . PHE A 1 95 ? 5.780 8.196 -23.211 1.00 82.75 95 PHE A C 1
ATOM 705 O O . PHE A 1 95 ? 5.024 7.775 -24.096 1.00 82.75 95 PHE A O 1
ATOM 712 N N . ARG A 1 96 ? 6.765 9.068 -23.452 1.00 82.69 96 ARG A N 1
ATOM 713 C CA . ARG A 1 96 ? 7.118 9.588 -24.780 1.00 82.69 96 ARG A CA 1
ATOM 714 C C . ARG A 1 96 ? 8.607 9.417 -25.053 1.00 82.69 96 ARG A C 1
ATOM 716 O O . ARG A 1 96 ? 9.419 9.544 -24.148 1.00 82.69 96 ARG A O 1
ATOM 723 N N . SER A 1 97 ? 8.953 9.235 -26.323 1.00 78.06 97 SER A N 1
ATOM 724 C CA . SER A 1 97 ? 10.322 8.953 -26.773 1.00 78.06 97 SER A CA 1
ATOM 725 C C . SER A 1 97 ? 11.332 10.039 -26.408 1.00 78.06 97 SER A C 1
ATOM 727 O O . SER A 1 97 ? 12.506 9.757 -26.200 1.00 78.06 97 SER A O 1
ATOM 729 N N . ASN A 1 98 ? 10.882 11.289 -26.281 1.00 73.31 98 ASN A N 1
ATOM 730 C CA . ASN A 1 98 ? 11.728 12.406 -25.870 1.00 73.31 98 ASN A CA 1
ATOM 731 C C . ASN A 1 98 ? 12.130 12.367 -24.385 1.00 73.31 98 ASN A C 1
ATOM 733 O O . ASN A 1 98 ? 12.902 13.223 -23.964 1.00 73.31 98 ASN A O 1
ATOM 737 N N . TRP A 1 99 ? 11.608 11.419 -23.601 1.00 68.19 99 TRP A N 1
ATOM 738 C CA . TRP A 1 99 ? 11.987 11.194 -22.202 1.00 68.19 99 TRP A CA 1
ATOM 739 C C . TRP A 1 99 ? 13.156 10.210 -22.059 1.00 68.19 99 TRP A C 1
ATOM 741 O O . TRP A 1 99 ? 13.630 9.985 -20.951 1.00 68.19 99 TRP A O 1
ATOM 751 N N . GLY A 1 100 ? 13.653 9.665 -23.176 1.00 77.88 100 GLY A N 1
ATOM 752 C CA . GLY A 1 100 ? 14.795 8.754 -23.219 1.00 77.88 100 GLY A CA 1
ATOM 753 C C . GLY A 1 100 ? 14.391 7.306 -23.483 1.00 77.88 100 GLY A C 1
ATOM 754 O O . GLY A 1 100 ? 13.285 7.022 -23.950 1.00 77.88 100 GLY A O 1
ATOM 755 N N . THR A 1 101 ? 15.315 6.388 -23.205 1.00 82.06 101 THR A N 1
ATOM 756 C CA . THR A 1 101 ? 15.072 4.947 -23.313 1.00 82.06 101 THR A CA 1
ATOM 757 C C . THR A 1 101 ? 14.062 4.518 -22.253 1.00 82.06 101 THR A C 1
ATOM 759 O O . THR A 1 101 ? 14.175 4.857 -21.075 1.00 82.06 101 THR A O 1
ATOM 762 N N . TYR A 1 102 ? 13.047 3.781 -22.687 1.00 83.50 102 TYR A N 1
ATOM 763 C CA . TYR A 1 102 ? 12.026 3.235 -21.813 1.00 83.50 102 TYR A CA 1
ATOM 764 C C . TYR A 1 102 ? 12.455 1.870 -21.285 1.00 83.50 102 TYR A C 1
ATOM 766 O O . TYR A 1 102 ? 12.475 0.892 -22.032 1.00 83.50 102 TYR A O 1
ATOM 774 N N . ASP A 1 103 ? 12.755 1.806 -19.995 1.00 83.44 103 ASP A N 1
ATOM 775 C CA . ASP A 1 103 ? 13.122 0.571 -19.311 1.00 83.44 103 ASP A CA 1
ATOM 776 C C . ASP A 1 103 ? 11.855 -0.147 -18.814 1.00 83.44 103 ASP A C 1
ATOM 778 O O . ASP A 1 103 ? 11.217 0.268 -17.844 1.00 83.44 103 ASP A O 1
ATOM 782 N N . MET A 1 104 ? 11.463 -1.231 -19.480 1.00 87.69 104 MET A N 1
ATOM 783 C CA . MET A 1 104 ? 10.265 -2.001 -19.144 1.00 87.69 104 MET A CA 1
ATOM 784 C C . MET A 1 104 ? 10.623 -3.187 -18.247 1.00 87.69 104 MET A C 1
ATOM 786 O O . MET A 1 104 ? 11.097 -4.217 -18.729 1.00 87.69 104 MET A O 1
ATOM 790 N N . ALA A 1 105 ? 10.389 -3.059 -16.940 1.00 84.31 105 ALA A N 1
ATOM 791 C CA . ALA A 1 105 ? 10.506 -4.182 -16.009 1.00 84.31 105 ALA A CA 1
ATOM 792 C C . ALA A 1 105 ? 9.452 -5.249 -16.334 1.00 84.31 105 ALA A C 1
ATOM 794 O O . ALA A 1 105 ? 8.267 -4.929 -16.471 1.00 84.31 105 ALA A O 1
ATOM 795 N N . VAL A 1 106 ? 9.882 -6.505 -16.443 1.00 81.12 106 VAL A N 1
ATOM 796 C CA . VAL A 1 106 ? 9.037 -7.627 -16.862 1.00 81.12 106 VAL A CA 1
ATOM 797 C C . VAL A 1 106 ? 8.620 -8.466 -15.656 1.00 81.12 106 VAL A C 1
ATOM 799 O O . VAL A 1 106 ? 9.458 -8.952 -14.899 1.00 81.12 106 VAL A O 1
ATOM 802 N N . GLY A 1 107 ? 7.312 -8.664 -15.498 1.00 73.38 107 GLY A N 1
ATOM 803 C CA . GLY A 1 107 ? 6.749 -9.602 -14.531 1.00 73.38 107 GLY A CA 1
ATOM 804 C C . GLY A 1 107 ? 5.224 -9.669 -14.600 1.00 73.38 107 GLY A C 1
ATOM 805 O O . GLY A 1 107 ? 4.550 -8.652 -14.782 1.00 73.38 107 GLY A O 1
ATOM 806 N N . GLU A 1 108 ? 4.663 -10.867 -14.437 1.00 60.03 108 GLU A N 1
ATOM 807 C CA . GLU A 1 108 ? 3.214 -11.096 -14.417 1.00 60.03 108 GLU A CA 1
ATOM 808 C C . GLU A 1 108 ? 2.565 -10.597 -13.117 1.00 60.03 108 GLU A C 1
ATOM 810 O O . GLU A 1 108 ? 1.428 -10.123 -13.119 1.00 60.03 108 GLU A O 1
ATOM 815 N N . LYS A 1 109 ? 3.279 -10.713 -11.989 1.00 53.09 109 LYS A N 1
ATOM 816 C CA . LYS A 1 109 ? 2.753 -10.441 -10.644 1.00 53.09 109 LYS A CA 1
ATOM 817 C C . LYS A 1 109 ? 3.723 -9.606 -9.821 1.00 53.09 109 LYS A C 1
ATOM 819 O O . LYS A 1 109 ? 4.916 -9.891 -9.762 1.00 53.09 109 LYS A O 1
ATOM 824 N N . ILE A 1 110 ? 3.181 -8.627 -9.104 1.00 52.22 110 ILE A N 1
ATOM 825 C CA . ILE A 1 110 ? 3.913 -7.901 -8.065 1.00 52.22 110 ILE A CA 1
ATOM 826 C C . ILE A 1 110 ? 3.865 -8.748 -6.794 1.00 52.22 110 ILE A C 1
ATOM 828 O O . ILE A 1 110 ? 2.818 -8.860 -6.163 1.00 52.22 110 ILE A O 1
ATOM 832 N N . VAL A 1 111 ? 4.989 -9.358 -6.422 1.00 44.56 111 VAL A N 1
ATOM 833 C CA . VAL A 1 111 ? 5.084 -10.152 -5.182 1.00 44.56 111 VAL A CA 1
ATOM 834 C C . VAL A 1 111 ? 5.372 -9.272 -3.957 1.00 44.56 111 VAL A C 1
ATOM 836 O O . VAL A 1 111 ? 5.022 -9.648 -2.843 1.00 44.56 111 VAL A O 1
ATOM 839 N N . SER A 1 112 ? 5.973 -8.088 -4.146 1.00 35.22 112 SER A N 1
ATOM 840 C CA . SER A 1 112 ? 6.096 -7.028 -3.132 1.00 35.22 112 SER A CA 1
ATOM 841 C C . SER A 1 112 ? 6.528 -5.692 -3.764 1.00 35.22 112 SER A C 1
ATOM 843 O O . SER A 1 112 ? 7.164 -5.678 -4.816 1.00 35.22 112 SER A O 1
ATOM 845 N N . VAL A 1 113 ? 6.190 -4.563 -3.129 1.00 36.97 113 VAL A N 1
ATOM 846 C CA . VAL A 1 113 ? 6.727 -3.228 -3.455 1.00 36.97 113 VAL A CA 1
ATOM 847 C C . VAL A 1 113 ? 7.446 -2.720 -2.212 1.00 36.97 113 VAL A C 1
ATOM 849 O O . VAL A 1 113 ? 6.815 -2.473 -1.187 1.00 36.97 113 VAL A O 1
ATOM 852 N N . PHE A 1 114 ? 8.769 -2.594 -2.278 1.00 39.78 114 PHE A N 1
ATOM 853 C CA . PHE A 1 114 ? 9.577 -2.028 -1.198 1.00 39.78 114 PHE A CA 1
ATOM 854 C C . PHE A 1 114 ? 10.001 -0.606 -1.571 1.00 39.78 114 PHE A C 1
ATOM 856 O O . PHE A 1 114 ? 10.682 -0.402 -2.569 1.00 39.78 114 PHE A O 1
ATOM 863 N N . ALA A 1 115 ? 9.671 0.376 -0.731 1.00 37.72 115 ALA A N 1
ATOM 864 C CA . ALA A 1 115 ? 10.149 1.761 -0.850 1.00 37.72 115 ALA A CA 1
ATOM 865 C C . ALA A 1 115 ? 11.614 1.941 -0.372 1.00 37.72 115 ALA A C 1
ATOM 867 O O . ALA A 1 115 ? 12.013 3.020 0.063 1.00 37.72 115 ALA A O 1
ATOM 868 N N . GLY A 1 116 ? 12.407 0.864 -0.378 1.00 45.34 116 GLY A N 1
ATOM 869 C CA . GLY A 1 116 ? 13.822 0.868 -0.007 1.00 45.34 116 GLY A CA 1
ATOM 870 C C . GLY A 1 116 ? 14.723 1.102 -1.220 1.00 45.34 116 GLY A C 1
ATOM 871 O O . GLY A 1 116 ? 14.301 0.910 -2.356 1.00 45.34 116 GLY A O 1
ATOM 872 N N . ALA A 1 117 ? 15.974 1.516 -0.987 1.00 47.12 117 ALA A N 1
ATOM 873 C CA . ALA A 1 117 ? 16.970 1.614 -2.054 1.00 47.12 117 ALA A CA 1
ATOM 874 C C . ALA A 1 117 ? 17.052 0.285 -2.822 1.00 47.12 117 ALA A C 1
ATOM 876 O O . ALA A 1 117 ? 17.096 -0.773 -2.197 1.00 47.12 117 ALA A O 1
ATOM 877 N N . ALA A 1 118 ? 17.057 0.372 -4.158 1.00 45.50 118 ALA A N 1
ATOM 878 C CA . ALA A 1 118 ? 16.985 -0.784 -5.050 1.00 45.50 118 ALA A CA 1
ATOM 879 C C . ALA A 1 118 ? 18.107 -1.801 -4.796 1.00 45.50 118 ALA A C 1
ATOM 881 O O . ALA A 1 118 ? 17.915 -2.985 -5.022 1.00 45.50 118 ALA A O 1
ATOM 882 N N . ASP A 1 119 ? 19.242 -1.364 -4.262 1.00 42.81 119 ASP A N 1
ATOM 883 C CA . ASP A 1 119 ? 20.353 -2.240 -3.947 1.00 42.81 119 ASP A CA 1
ATOM 884 C C . ASP A 1 119 ? 21.013 -1.796 -2.634 1.00 42.81 119 ASP A C 1
ATOM 886 O O . ASP A 1 119 ? 21.326 -0.618 -2.438 1.00 42.81 119 ASP A O 1
ATOM 890 N N . ARG A 1 120 ? 21.155 -2.727 -1.685 1.00 45.75 120 ARG A N 1
ATOM 891 C CA . ARG A 1 120 ? 21.918 -2.522 -0.438 1.00 45.75 120 ARG A CA 1
ATOM 892 C C . ARG A 1 120 ? 23.390 -2.920 -0.601 1.00 45.75 120 ARG A C 1
ATOM 894 O O . ARG A 1 120 ? 24.201 -2.501 0.222 1.00 45.75 120 ARG A O 1
ATOM 901 N N . GLU A 1 121 ? 23.726 -3.694 -1.629 1.00 44.00 121 GLU A N 1
ATOM 902 C CA . GLU A 1 121 ? 25.051 -4.235 -1.938 1.00 44.00 121 GLU A CA 1
ATOM 903 C C . GLU A 1 121 ? 25.846 -3.382 -2.954 1.00 44.00 121 GLU A C 1
ATOM 905 O O . GLU A 1 121 ? 27.041 -3.196 -2.734 1.00 44.00 121 GLU A O 1
ATOM 910 N N . SER A 1 122 ? 25.255 -2.754 -3.984 1.00 38.28 122 SER A N 1
ATOM 911 C CA . SER A 1 122 ? 25.991 -1.824 -4.886 1.00 38.28 122 SER A CA 1
ATOM 912 C C . SER A 1 122 ? 26.419 -0.516 -4.214 1.00 38.28 122 SER A C 1
ATOM 914 O O . SER A 1 122 ? 27.352 0.151 -4.667 1.00 38.28 122 SER A O 1
ATOM 916 N N . PHE A 1 123 ? 25.826 -0.181 -3.065 1.00 40.69 123 PHE A N 1
ATOM 917 C CA . PHE A 1 123 ? 26.323 0.879 -2.181 1.00 40.69 123 PHE A CA 1
ATOM 918 C C . PHE A 1 123 ? 27.641 0.513 -1.466 1.00 40.69 123 PHE A C 1
ATOM 920 O O . PHE A 1 123 ? 28.188 1.351 -0.745 1.00 40.69 123 PHE A O 1
ATOM 927 N N . ALA A 1 124 ? 28.167 -0.708 -1.639 1.00 43.38 124 ALA A N 1
ATOM 928 C CA . ALA A 1 124 ? 29.320 -1.208 -0.891 1.00 43.38 124 ALA A CA 1
ATOM 929 C C . ALA A 1 124 ? 30.685 -1.059 -1.587 1.00 43.38 124 ALA A C 1
ATOM 931 O O . ALA A 1 124 ? 31.695 -1.448 -0.998 1.00 43.38 124 ALA A O 1
ATOM 932 N N . THR A 1 125 ? 30.783 -0.464 -2.778 1.00 42.06 125 THR A N 1
ATOM 933 C CA . THR A 1 125 ? 32.093 -0.246 -3.419 1.00 42.06 125 THR A CA 1
ATOM 934 C C . THR A 1 125 ? 32.511 1.220 -3.432 1.00 42.06 125 THR A C 1
ATOM 936 O O . THR A 1 125 ? 32.278 1.951 -4.387 1.00 42.06 125 THR A O 1
ATOM 939 N N . GLY A 1 126 ? 33.238 1.619 -2.381 1.00 47.25 126 GLY A N 1
ATOM 940 C CA . GLY A 1 126 ? 34.520 2.289 -2.627 1.00 47.25 126 GLY A CA 1
ATOM 941 C C . GLY A 1 126 ? 34.886 3.544 -1.836 1.00 47.25 126 GLY A C 1
ATOM 942 O O . GLY A 1 126 ? 36.072 3.852 -1.802 1.00 47.25 126 GLY A O 1
ATOM 943 N N . THR A 1 127 ? 33.968 4.269 -1.187 1.00 40.56 127 THR A N 1
ATOM 944 C CA . THR A 1 127 ? 34.335 5.534 -0.492 1.00 40.56 127 THR A CA 1
ATOM 945 C C . THR A 1 127 ? 33.551 5.843 0.780 1.00 40.56 127 THR A C 1
ATOM 947 O O . THR A 1 127 ? 33.563 6.973 1.269 1.00 40.56 127 THR A O 1
ATOM 950 N N . HIS A 1 128 ? 32.937 4.841 1.401 1.00 41.53 128 HIS A N 1
ATOM 951 C CA . HIS A 1 128 ? 32.409 5.000 2.748 1.00 41.53 128 HIS A CA 1
ATOM 952 C C . HIS A 1 128 ? 33.127 4.031 3.671 1.00 41.53 128 HIS A C 1
ATOM 954 O O . HIS A 1 128 ? 32.896 2.825 3.638 1.00 41.53 128 HIS A O 1
ATOM 960 N N . GLN A 1 129 ? 34.006 4.577 4.517 1.00 45.47 129 GLN A N 1
ATOM 961 C CA . GLN A 1 129 ? 34.292 3.927 5.791 1.00 45.47 129 GLN A CA 1
ATOM 962 C C . GLN A 1 129 ? 32.932 3.546 6.385 1.00 45.47 129 GLN A C 1
ATOM 964 O O . GLN A 1 129 ? 32.062 4.425 6.435 1.00 45.47 129 GLN A O 1
ATOM 969 N N . PRO A 1 130 ? 32.700 2.277 6.769 1.00 38.47 130 PRO A N 1
ATOM 970 C CA . PRO A 1 130 ? 31.475 1.928 7.456 1.00 38.47 130 PRO A CA 1
ATOM 971 C C . PRO A 1 130 ? 31.354 2.905 8.612 1.00 38.47 130 PRO A C 1
ATOM 973 O O . PRO A 1 130 ? 32.240 2.989 9.465 1.00 38.47 130 PRO A O 1
ATOM 976 N N . SER A 1 131 ? 30.294 3.710 8.586 1.00 44.84 131 SER A N 1
ATOM 977 C CA . SER A 1 131 ? 29.937 4.504 9.742 1.00 44.84 131 SER A CA 1
ATOM 978 C C . SER A 1 131 ? 29.984 3.557 10.936 1.00 44.84 131 SER A C 1
ATOM 980 O O . SER A 1 131 ? 29.354 2.499 10.916 1.00 44.84 131 SER A O 1
ATOM 982 N N . ALA A 1 132 ? 30.733 3.917 11.978 1.00 49.06 132 ALA A N 1
ATOM 983 C CA . ALA A 1 132 ? 30.772 3.153 13.224 1.00 49.06 132 ALA A CA 1
ATOM 984 C C . ALA A 1 132 ? 29.379 3.040 13.892 1.00 49.06 132 ALA A C 1
ATOM 986 O O . ALA A 1 132 ? 29.224 2.418 14.944 1.00 49.06 132 ALA A O 1
ATOM 987 N N . LEU A 1 133 ? 28.342 3.630 13.289 1.00 47.06 133 LEU A N 1
ATOM 988 C CA . LEU A 1 133 ? 26.949 3.401 13.611 1.00 47.06 133 LEU A CA 1
ATOM 989 C C . LEU A 1 133 ? 26.521 2.026 13.083 1.00 47.06 133 LEU A C 1
ATOM 991 O O . LEU A 1 133 ? 25.998 1.888 11.978 1.00 47.06 133 LEU A O 1
ATOM 995 N N . LYS A 1 134 ? 26.672 1.006 13.937 1.00 51.50 134 LYS A N 1
ATOM 996 C CA . LYS A 1 134 ? 25.819 -0.192 13.896 1.00 51.50 134 LYS A CA 1
ATOM 997 C C . LYS A 1 134 ? 24.383 0.258 13.620 1.00 51.50 134 LYS A C 1
ATOM 999 O O . LYS A 1 134 ? 23.929 1.197 14.278 1.00 51.50 134 LYS A O 1
ATOM 1004 N N . ALA A 1 135 ? 23.685 -0.399 12.691 1.00 46.69 135 ALA A N 1
ATOM 1005 C CA . ALA A 1 135 ? 22.260 -0.181 12.467 1.00 46.69 135 ALA A CA 1
ATOM 1006 C C . ALA A 1 135 ? 21.545 -0.231 13.824 1.00 46.69 135 ALA A C 1
ATOM 1008 O O . ALA A 1 135 ? 21.412 -1.292 14.437 1.00 46.69 135 ALA A O 1
ATOM 1009 N N . LYS A 1 136 ? 21.177 0.939 14.351 1.00 51.84 136 LYS A N 1
ATOM 1010 C CA . LYS A 1 136 ? 20.420 1.022 15.590 1.00 51.84 136 LYS A CA 1
ATOM 1011 C C . LYS A 1 136 ? 19.033 0.532 15.224 1.00 51.84 136 LYS A C 1
ATOM 1013 O O . LYS A 1 136 ? 18.300 1.243 14.542 1.00 51.84 136 LYS A O 1
ATOM 1018 N N . TYR A 1 137 ? 18.687 -0.680 15.652 1.00 55.03 137 TYR A N 1
ATOM 1019 C CA . TYR A 1 137 ? 17.282 -1.041 15.762 1.00 55.03 137 TYR A CA 1
ATOM 1020 C C . TYR A 1 137 ? 16.586 0.114 16.487 1.00 55.03 137 TYR A C 1
ATOM 1022 O O . TYR A 1 137 ? 17.114 0.559 17.515 1.00 55.03 137 TYR A O 1
ATOM 1030 N N . PRO A 1 138 ? 15.481 0.656 15.951 1.00 57.78 138 PRO A N 1
ATOM 1031 C CA . PRO A 1 138 ? 14.759 1.711 16.635 1.00 57.78 138 PRO A CA 1
ATOM 1032 C C . PRO A 1 138 ? 14.402 1.199 18.030 1.00 57.78 138 PRO A C 1
ATOM 1034 O O . PRO A 1 138 ? 13.667 0.227 18.200 1.00 57.78 138 PRO A O 1
ATOM 1037 N N . ALA A 1 139 ? 15.009 1.810 19.042 1.00 74.38 139 ALA A N 1
ATOM 1038 C CA . ALA A 1 139 ? 14.672 1.533 20.421 1.00 74.38 139 ALA A CA 1
ATOM 1039 C C . ALA A 1 139 ? 13.343 2.235 20.686 1.00 74.38 139 ALA A C 1
ATOM 1041 O O . ALA A 1 139 ? 13.309 3.439 20.921 1.00 74.38 139 ALA A O 1
ATOM 1042 N N . TYR A 1 140 ? 12.248 1.487 20.582 1.00 80.44 140 TYR A N 1
ATOM 1043 C CA . TYR A 1 140 ? 10.927 2.029 20.866 1.00 80.44 140 TYR A CA 1
ATOM 1044 C C . TYR A 1 140 ? 10.768 2.295 22.360 1.00 80.44 140 TYR A C 1
ATOM 1046 O O . TYR A 1 140 ? 11.091 1.433 23.192 1.00 80.44 140 TYR A O 1
ATOM 1054 N N . THR A 1 141 ? 10.229 3.465 22.691 1.00 88.69 141 THR A N 1
ATOM 1055 C CA . THR A 1 141 ? 9.818 3.787 24.060 1.00 88.69 141 THR A CA 1
ATOM 1056 C C . THR A 1 141 ? 8.693 2.849 24.509 1.00 88.69 141 THR A C 1
ATOM 1058 O O . THR A 1 141 ? 8.039 2.190 23.694 1.00 88.69 141 THR A O 1
ATOM 1061 N N . ALA A 1 142 ? 8.455 2.764 25.820 1.00 89.25 142 ALA A N 1
ATOM 1062 C CA . ALA A 1 142 ? 7.335 1.983 26.350 1.00 89.25 142 ALA A CA 1
ATOM 1063 C C . ALA A 1 142 ? 5.990 2.457 25.766 1.00 89.25 142 ALA A C 1
ATOM 1065 O O . ALA A 1 142 ? 5.159 1.636 25.392 1.00 89.25 142 ALA A O 1
ATOM 1066 N N . GLU A 1 143 ? 5.835 3.771 25.600 1.00 88.56 143 GLU A N 1
ATOM 1067 C CA . GLU A 1 143 ? 4.671 4.408 24.986 1.00 88.56 143 GLU A CA 1
ATOM 1068 C C . GLU A 1 143 ? 4.483 4.000 23.516 1.00 88.56 143 GLU A C 1
ATOM 1070 O O . GLU A 1 143 ? 3.383 3.625 23.121 1.00 88.56 143 GLU A O 1
ATOM 1075 N N . GLN A 1 144 ? 5.548 3.998 22.707 1.00 87.19 144 GLN A N 1
ATOM 1076 C CA . GLN A 1 144 ? 5.472 3.560 21.307 1.00 87.19 144 GLN A CA 1
ATOM 1077 C C . GLN A 1 144 ? 5.120 2.075 21.199 1.00 87.19 144 GLN A C 1
ATOM 1079 O O . GLN A 1 144 ? 4.274 1.689 20.396 1.00 87.19 144 GLN A O 1
ATOM 1084 N N . LYS A 1 145 ? 5.726 1.232 22.045 1.00 90.75 145 LYS A N 1
ATOM 1085 C CA . LYS A 1 145 ? 5.384 -0.196 22.102 1.00 90.75 145 LYS A CA 1
ATOM 1086 C C . LYS A 1 145 ? 3.924 -0.405 22.488 1.00 90.75 145 LYS A C 1
ATOM 1088 O O . LYS A 1 145 ? 3.286 -1.290 21.924 1.00 90.75 145 LYS A O 1
ATOM 1093 N N . ARG A 1 146 ? 3.395 0.398 23.415 1.00 94.62 146 ARG A N 1
ATOM 1094 C CA . ARG A 1 146 ? 1.990 0.317 23.813 1.00 94.62 146 ARG A CA 1
ATOM 1095 C C . ARG A 1 146 ? 1.060 0.718 22.672 1.00 94.62 146 ARG A C 1
ATOM 1097 O O . ARG A 1 146 ? 0.132 -0.024 22.370 1.00 94.62 146 ARG A O 1
ATOM 1104 N N . LEU A 1 147 ? 1.375 1.798 21.963 1.00 93.19 147 LEU A N 1
ATOM 1105 C CA . LEU A 1 147 ? 0.631 2.194 20.770 1.00 93.19 147 LEU A CA 1
ATOM 1106 C C . LEU A 1 147 ? 0.633 1.084 19.706 1.00 93.19 147 LEU A C 1
ATOM 1108 O O . LEU A 1 147 ? -0.417 0.758 19.163 1.00 93.19 147 LEU A O 1
ATOM 1112 N N . HIS A 1 148 ? 1.779 0.444 19.450 1.00 93.06 148 HIS A N 1
ATOM 1113 C CA . HIS A 1 148 ? 1.853 -0.687 18.516 1.00 93.06 148 HIS A CA 1
ATOM 1114 C C . HIS A 1 148 ? 0.970 -1.866 18.949 1.00 93.06 148 HIS A C 1
ATOM 1116 O O . HIS A 1 148 ? 0.356 -2.510 18.104 1.00 93.06 148 HIS A O 1
A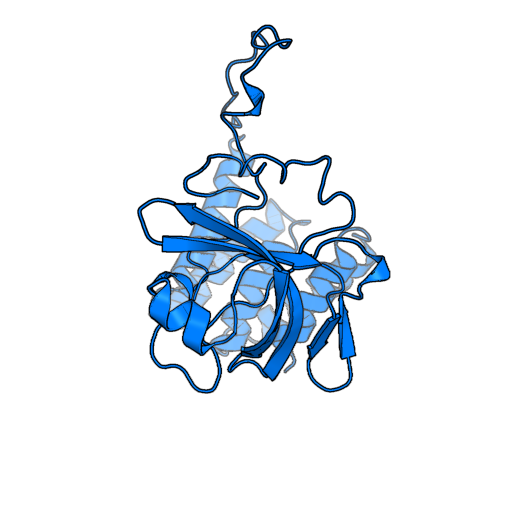TOM 1122 N N . GLN A 1 149 ? 0.874 -2.143 20.254 1.00 95.62 149 GLN A N 1
ATOM 1123 C CA . GLN A 1 149 ? -0.035 -3.171 20.770 1.00 95.62 149 GLN A CA 1
ATOM 1124 C C . GLN A 1 149 ? -1.502 -2.811 20.520 1.00 95.62 149 GLN A C 1
ATOM 1126 O O . GLN A 1 149 ? -2.274 -3.696 20.165 1.00 95.62 149 GLN A O 1
ATOM 1131 N N . LEU A 1 150 ? -1.887 -1.539 20.665 1.00 96.69 150 LEU A N 1
ATOM 1132 C CA . LEU A 1 150 ? -3.247 -1.087 20.349 1.00 96.69 150 LEU A CA 1
ATOM 1133 C C . LEU A 1 150 ? -3.554 -1.262 18.856 1.00 96.69 150 LEU A C 1
ATOM 1135 O O . LEU A 1 150 ? -4.606 -1.791 18.510 1.00 96.69 150 LEU A O 1
ATOM 1139 N N . TYR A 1 151 ? -2.613 -0.914 17.975 1.00 96.94 151 TYR A N 1
ATOM 1140 C CA . TYR A 1 151 ? -2.744 -1.183 16.539 1.00 96.94 151 TYR A CA 1
ATOM 1141 C C . TYR A 1 151 ? -2.881 -2.676 16.232 1.00 96.94 151 TYR A C 1
ATOM 1143 O O . TY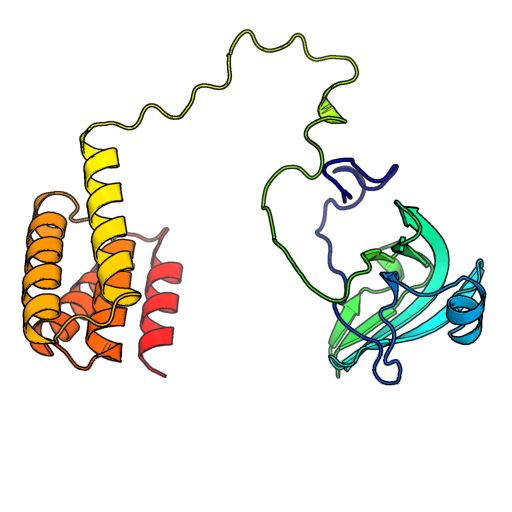R A 1 151 ? -3.722 -3.056 15.419 1.00 96.94 151 TYR A O 1
ATOM 1151 N N . GLN A 1 152 ? -2.094 -3.525 16.898 1.00 94.81 152 GLN A N 1
ATOM 1152 C CA . GLN A 1 152 ? -2.207 -4.972 16.735 1.00 94.81 152 GLN A CA 1
ATOM 1153 C C . GLN A 1 152 ? -3.593 -5.472 17.160 1.00 94.81 152 GLN A C 1
ATOM 1155 O O . GLN A 1 152 ? -4.198 -6.242 16.427 1.00 94.81 152 GLN A O 1
ATOM 1160 N N . GLN A 1 153 ? -4.140 -4.980 18.276 1.00 94.94 153 GLN A N 1
ATOM 1161 C CA . GLN A 1 153 ? -5.491 -5.344 18.718 1.00 94.94 153 GLN A CA 1
ATOM 1162 C C . GLN A 1 153 ? -6.565 -4.948 17.699 1.00 94.94 153 GLN A C 1
ATOM 1164 O O . GLN A 1 153 ? -7.442 -5.751 17.396 1.00 94.94 153 GLN A O 1
ATOM 1169 N N . VAL A 1 154 ? -6.493 -3.736 17.139 1.00 96.44 154 VAL A N 1
ATOM 1170 C CA . VAL A 1 154 ? -7.432 -3.286 16.093 1.00 96.44 154 VAL A CA 1
ATOM 1171 C C . VAL A 1 154 ? -7.339 -4.183 14.857 1.00 96.44 154 VAL A C 1
ATOM 1173 O O . VAL A 1 154 ? -8.365 -4.603 14.322 1.00 96.44 154 VAL A O 1
ATOM 1176 N N . ARG A 1 155 ? -6.118 -4.539 14.441 1.00 94.88 155 ARG A N 1
ATOM 1177 C CA . ARG A 1 155 ? -5.886 -5.463 13.326 1.00 94.88 155 ARG A CA 1
ATOM 1178 C C . ARG A 1 155 ? -6.466 -6.851 13.596 1.00 94.88 155 ARG A C 1
ATOM 1180 O O . ARG A 1 155 ? -7.158 -7.391 12.737 1.00 94.88 155 ARG A O 1
ATOM 1187 N N . ASP A 1 156 ? -6.214 -7.407 14.777 1.00 93.62 156 ASP A N 1
ATOM 1188 C CA . ASP A 1 156 ? -6.719 -8.726 15.161 1.00 93.62 156 ASP A CA 1
ATOM 1189 C C . ASP A 1 156 ? -8.255 -8.740 15.140 1.00 93.62 156 ASP A C 1
ATOM 1191 O O . ASP A 1 156 ? -8.860 -9.668 14.606 1.00 93.62 156 ASP A O 1
ATOM 1195 N N . LEU A 1 157 ? -8.894 -7.673 15.636 1.00 93.00 157 LEU A N 1
ATOM 1196 C CA . LEU A 1 157 ? -10.350 -7.518 15.594 1.00 93.00 157 LEU A CA 1
ATOM 1197 C C . LEU A 1 157 ? -10.892 -7.424 14.165 1.00 93.00 157 LEU A C 1
ATOM 1199 O O . LEU A 1 157 ? -11.986 -7.931 13.921 1.00 93.00 157 LEU A O 1
ATOM 1203 N N . ARG A 1 158 ? -10.150 -6.813 13.230 1.00 92.44 158 ARG A N 1
ATOM 1204 C CA . ARG A 1 158 ? -10.515 -6.749 11.805 1.00 92.44 158 ARG A CA 1
ATOM 1205 C C . ARG A 1 158 ? -10.450 -8.119 11.139 1.00 92.44 158 ARG A C 1
ATOM 1207 O O . ARG A 1 158 ? -11.397 -8.505 10.459 1.00 92.44 158 ARG A O 1
ATOM 1214 N N . GLU A 1 159 ? -9.348 -8.838 11.331 1.00 90.19 159 GLU A N 1
ATOM 1215 C CA . GLU A 1 159 ? -9.063 -10.084 10.609 1.00 90.19 159 GLU A CA 1
ATOM 1216 C C . GLU A 1 159 ? -9.781 -11.307 11.206 1.00 90.19 159 GLU A C 1
ATOM 1218 O O . GLU A 1 159 ? -10.035 -12.279 10.492 1.00 90.19 159 GLU A O 1
ATOM 1223 N N . GLN A 1 160 ? -10.127 -11.285 12.497 1.00 84.94 160 GLN A N 1
ATOM 1224 C CA . GLN A 1 160 ? -10.722 -12.440 13.172 1.00 84.94 160 GLN A CA 1
ATOM 1225 C C . GLN A 1 160 ? -12.261 -12.366 13.235 1.00 84.94 160 GLN A C 1
ATOM 1227 O O . GLN A 1 160 ? -12.825 -11.313 13.557 1.00 84.94 160 GLN A O 1
ATOM 1232 N N . PRO A 1 161 ? -12.967 -13.494 13.000 1.00 71.25 161 PRO A N 1
ATOM 1233 C CA . PRO A 1 161 ? -14.408 -13.599 13.198 1.00 71.25 161 PRO A CA 1
ATOM 1234 C C . PRO A 1 161 ? -14.717 -13.705 14.698 1.00 71.25 161 PRO A C 1
ATOM 1236 O O . PRO A 1 161 ? -14.912 -14.789 15.246 1.00 71.25 161 PRO A O 1
ATOM 1239 N N . VAL A 1 162 ? -14.727 -12.558 15.371 1.00 77.12 162 VAL A N 1
ATOM 1240 C CA . VAL A 1 162 ? -15.157 -12.416 16.765 1.00 77.12 162 VAL A CA 1
ATOM 1241 C C . VAL A 1 162 ? -16.618 -11.952 16.782 1.00 77.12 162 VAL A C 1
ATOM 1243 O O . VAL A 1 162 ? -17.055 -11.229 15.886 1.00 77.12 162 VAL A O 1
ATOM 1246 N N . GLY A 1 163 ? -17.394 -12.370 17.785 1.00 82.56 163 GLY A N 1
ATOM 1247 C CA . GLY A 1 163 ? -18.772 -11.914 17.958 1.00 82.56 163 GLY A CA 1
ATOM 1248 C C . GLY A 1 163 ? -18.87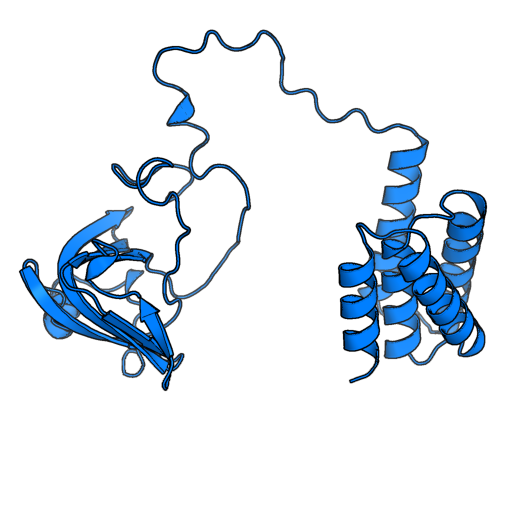4 -10.388 18.068 1.00 82.56 163 GLY A C 1
ATOM 1249 O O . GLY A 1 163 ? -17.936 -9.698 18.485 1.00 82.56 163 GLY A O 1
ATOM 1250 N N . SER A 1 164 ? -20.022 -9.839 17.660 1.00 85.81 164 SER A N 1
ATOM 1251 C CA . SER A 1 164 ? -20.244 -8.390 17.633 1.00 85.81 164 SER A CA 1
ATOM 1252 C C . SER A 1 164 ? -20.050 -7.757 19.011 1.00 85.81 164 SER A C 1
ATOM 1254 O O . SER A 1 164 ? -19.364 -6.752 19.115 1.00 85.81 164 SER A O 1
ATOM 1256 N N . LYS A 1 165 ? -20.564 -8.370 20.086 1.00 88.25 165 LYS A N 1
ATOM 1257 C CA . LYS A 1 165 ? -20.475 -7.804 21.445 1.00 88.25 165 LYS A CA 1
ATOM 1258 C C . LYS A 1 165 ? -19.044 -7.744 21.968 1.00 88.25 165 LYS A C 1
ATOM 1260 O O . LYS A 1 165 ? -18.647 -6.757 22.579 1.00 88.25 165 LYS A O 1
ATOM 1265 N N . GLU A 1 166 ? -18.273 -8.793 21.728 1.00 89.94 166 GLU A N 1
ATOM 1266 C CA . GLU A 1 166 ? -16.870 -8.871 22.118 1.00 89.94 166 GLU A CA 1
ATOM 1267 C C . GLU A 1 166 ? -16.039 -7.855 21.325 1.00 89.94 166 GLU A C 1
ATOM 1269 O O . GLU A 1 166 ? -15.202 -7.158 21.899 1.00 89.94 166 GLU A O 1
ATOM 1274 N N . THR A 1 167 ? -16.329 -7.707 20.026 1.00 91.31 167 THR A N 1
ATOM 1275 C CA . THR A 1 167 ? -15.710 -6.684 19.170 1.00 91.31 167 THR A CA 1
ATOM 1276 C C . THR A 1 167 ? -16.016 -5.279 19.691 1.00 91.31 167 THR A C 1
ATOM 1278 O O . THR A 1 167 ? -15.106 -4.467 19.841 1.00 91.31 167 THR A O 1
ATOM 1281 N N . GLU A 1 168 ? -17.277 -4.992 20.019 1.00 92.75 168 GLU A N 1
ATOM 1282 C CA . GLU A 1 168 ? -17.701 -3.695 20.555 1.00 92.75 168 GLU A CA 1
ATOM 1283 C C . GLU A 1 168 ? -16.974 -3.339 21.856 1.00 92.75 168 GLU A C 1
ATOM 1285 O O . GLU A 1 168 ? -16.445 -2.234 21.984 1.00 92.75 168 GLU A O 1
ATOM 1290 N N . GLN A 1 169 ? -16.905 -4.274 22.807 1.00 93.69 169 GLN A N 1
ATOM 1291 C CA . GLN A 1 169 ? -16.225 -4.061 24.088 1.00 93.69 169 GLN A CA 1
ATOM 1292 C C . GLN A 1 169 ? -14.720 -3.832 23.909 1.00 93.69 169 GLN A C 1
ATOM 1294 O O . GLN A 1 169 ? -14.142 -2.935 24.537 1.00 93.69 169 GLN A O 1
ATOM 1299 N N . ALA A 1 170 ? -14.080 -4.616 23.039 1.00 94.19 170 ALA A N 1
ATOM 1300 C CA . ALA A 1 170 ? -12.656 -4.482 22.764 1.00 94.19 170 ALA A CA 1
ATOM 1301 C C . ALA A 1 170 ? -12.339 -3.138 22.089 1.00 94.19 170 ALA A C 1
ATOM 1303 O O . ALA A 1 170 ? -11.441 -2.426 22.542 1.00 94.19 170 ALA A O 1
ATOM 1304 N N . LEU A 1 171 ? -13.120 -2.733 21.081 1.00 95.44 171 LEU A N 1
ATOM 1305 C CA . LEU A 1 171 ? -12.944 -1.441 20.411 1.00 95.44 171 LEU A CA 1
ATOM 1306 C C . LEU A 1 171 ? -13.191 -0.262 21.359 1.00 95.44 171 LEU A C 1
ATOM 1308 O O . LEU A 1 171 ? -12.413 0.687 21.345 1.00 95.44 171 LEU A O 1
ATOM 1312 N N . GLN A 1 172 ? -14.198 -0.321 22.235 1.00 94.88 172 GLN A N 1
ATOM 1313 C CA . GLN A 1 172 ? -14.413 0.727 23.245 1.00 94.88 172 GLN A CA 1
ATOM 1314 C C . GLN A 1 172 ? -13.239 0.844 24.224 1.00 94.88 172 GLN A C 1
ATOM 1316 O O . GLN A 1 172 ? -12.857 1.953 24.608 1.00 94.88 172 GLN A O 1
ATOM 1321 N N . THR A 1 173 ? -12.635 -0.286 24.601 1.00 96.12 173 THR A N 1
ATOM 1322 C CA . THR A 1 173 ? -11.443 -0.303 25.462 1.00 96.12 173 THR A CA 1
ATOM 1323 C C . THR A 1 173 ? -10.259 0.360 24.759 1.00 96.12 173 THR A C 1
ATOM 1325 O O . THR A 1 173 ? -9.620 1.242 25.336 1.00 96.12 173 THR A O 1
ATOM 1328 N N . VAL A 1 174 ? -10.016 0.007 23.490 1.00 96.62 174 VAL A N 1
ATOM 1329 C CA . VAL A 1 174 ? -8.977 0.640 22.663 1.00 96.62 174 VAL A CA 1
ATOM 1330 C C . VAL A 1 174 ? -9.221 2.144 22.545 1.00 96.62 174 VAL A C 1
ATOM 1332 O O . VAL A 1 174 ? -8.309 2.928 22.795 1.00 96.62 174 VAL A O 1
ATOM 1335 N N . LEU A 1 175 ? -10.446 2.563 22.214 1.00 96.50 175 LEU A N 1
ATOM 1336 C CA . LEU A 1 175 ? -10.791 3.977 22.052 1.00 96.50 175 LEU A CA 1
ATOM 1337 C C . LEU A 1 175 ? -10.604 4.776 23.341 1.00 96.50 175 LEU A C 1
ATOM 1339 O O . LEU A 1 175 ? -10.075 5.882 23.290 1.00 96.50 175 LEU A O 1
ATOM 1343 N N . THR A 1 176 ? -10.971 4.207 24.490 1.00 96.31 176 THR A N 1
ATOM 1344 C CA . THR A 1 176 ? -10.777 4.858 25.795 1.00 96.31 176 THR A CA 1
ATOM 1345 C C . THR A 1 176 ? -9.301 5.156 26.043 1.00 96.31 176 THR A C 1
ATOM 1347 O O . THR A 1 176 ? -8.945 6.259 26.458 1.00 96.31 176 THR A O 1
ATOM 1350 N N . GLU A 1 177 ? -8.424 4.195 25.756 1.00 96.69 177 GLU A N 1
ATOM 1351 C CA . GLU A 1 177 ? -6.985 4.381 25.928 1.00 96.69 177 GLU A CA 1
ATOM 1352 C C . GLU A 1 177 ? -6.404 5.363 24.903 1.00 96.69 177 GLU A C 1
ATOM 1354 O O . GLU A 1 177 ? -5.612 6.238 25.253 1.00 96.69 177 GLU A O 1
ATOM 1359 N N . VAL A 1 178 ? -6.843 5.270 23.649 1.00 96.38 178 VAL A N 1
ATOM 1360 C CA . VAL A 1 178 ? -6.455 6.174 22.560 1.00 96.38 178 VAL A CA 1
ATOM 1361 C C . VAL A 1 178 ? -6.874 7.622 22.836 1.00 96.38 178 VAL A C 1
ATOM 1363 O O . VAL A 1 178 ? -6.122 8.548 22.525 1.00 96.38 178 VAL A O 1
ATOM 1366 N N . ASP A 1 179 ? -8.041 7.846 23.432 1.00 93.75 179 ASP A N 1
ATOM 1367 C CA . ASP A 1 179 ? -8.515 9.179 23.813 1.00 93.75 179 ASP A CA 1
ATOM 1368 C C . ASP A 1 179 ? -7.710 9.774 24.976 1.00 93.75 179 ASP A C 1
ATOM 1370 O O . ASP A 1 179 ? -7.462 10.980 24.990 1.00 93.75 179 ASP A O 1
ATOM 1374 N N . GLN A 1 180 ? -7.242 8.944 25.911 1.00 94.06 180 GLN A N 1
ATOM 1375 C CA . GLN A 1 180 ? -6.467 9.399 27.069 1.00 94.06 180 GLN A CA 1
ATOM 1376 C C . GLN A 1 180 ? -4.980 9.603 26.765 1.00 94.06 180 GLN A C 1
ATOM 1378 O O . GLN A 1 180 ? -4.396 10.597 27.194 1.00 94.06 180 GLN A O 1
ATOM 1383 N N . GLN A 1 181 ? -4.358 8.657 26.061 1.00 93.75 181 GLN A N 1
ATOM 1384 C CA . GLN A 1 181 ? -2.901 8.600 25.904 1.00 93.75 181 GLN A CA 1
ATOM 1385 C C . GLN A 1 181 ? -2.430 9.085 24.532 1.00 93.75 181 GLN A C 1
ATOM 1387 O O . GLN A 1 181 ? -1.309 9.567 24.406 1.00 93.75 181 GLN A O 1
ATOM 1392 N N . TYR A 1 182 ? -3.284 9.009 23.507 1.00 93.50 182 TYR A N 1
ATOM 1393 C CA . TYR A 1 182 ? -2.907 9.296 22.121 1.00 93.50 182 TYR A CA 1
ATOM 1394 C C . TYR A 1 182 ? -3.901 10.245 21.426 1.00 93.50 182 TYR A C 1
ATOM 1396 O O . TYR A 1 182 ? -4.391 9.930 20.335 1.00 93.50 182 TYR A O 1
ATOM 1404 N N . PRO A 1 183 ? -4.222 11.420 22.009 1.00 90.81 183 PRO A N 1
ATOM 1405 C CA . PRO A 1 183 ? -5.312 12.286 21.546 1.00 90.81 183 PRO A CA 1
ATOM 1406 C C . PRO A 1 183 ? -5.120 12.832 20.126 1.00 90.81 183 PRO A C 1
ATOM 1408 O O . PRO A 1 183 ? -6.091 13.206 19.480 1.00 90.81 183 PRO A O 1
ATOM 1411 N N . THR A 1 184 ? -3.886 12.878 19.622 1.00 89.31 184 THR A N 1
ATOM 1412 C CA . THR A 1 184 ? -3.556 13.365 18.273 1.00 89.31 184 THR A CA 1
ATOM 1413 C C . THR A 1 184 ? -3.439 12.249 17.233 1.00 89.31 184 THR A C 1
ATOM 1415 O O . THR A 1 184 ? -3.232 12.538 16.057 1.00 89.31 184 THR A O 1
ATOM 1418 N N . ASN A 1 185 ? -3.562 10.979 17.630 1.00 92.62 185 ASN A N 1
ATOM 1419 C CA . ASN A 1 185 ? -3.367 9.849 16.727 1.00 92.62 185 ASN A CA 1
ATOM 1420 C C . ASN A 1 185 ? -4.624 9.604 15.875 1.00 92.62 185 ASN A C 1
ATOM 1422 O O . ASN A 1 185 ? -5.549 8.900 16.286 1.00 92.62 185 ASN A O 1
ATOM 1426 N N . TRP A 1 186 ? -4.680 10.234 14.705 1.00 95.00 186 TRP A N 1
ATOM 1427 C CA . TRP A 1 186 ? -5.826 10.146 13.799 1.00 95.00 186 TRP A CA 1
ATOM 1428 C C . TRP A 1 186 ? -5.959 8.758 13.152 1.00 95.00 186 TRP A C 1
ATOM 1430 O O . TRP A 1 186 ? -7.072 8.276 12.966 1.00 95.00 186 TRP A O 1
ATOM 1440 N N . LEU A 1 187 ? -4.840 8.090 12.854 1.00 95.75 187 LEU A N 1
ATOM 1441 C CA . LEU A 1 187 ? -4.845 6.855 12.070 1.00 95.75 187 LEU A CA 1
ATOM 1442 C C . LEU A 1 187 ? -5.554 5.712 12.805 1.00 95.75 187 LEU A C 1
ATOM 1444 O O . LEU A 1 187 ? -6.465 5.114 12.248 1.00 95.75 187 LEU A O 1
ATOM 1448 N N . ILE A 1 188 ? -5.241 5.459 14.080 1.00 96.06 188 ILE A N 1
ATOM 1449 C CA . ILE A 1 188 ? -5.930 4.399 14.837 1.00 96.06 188 ILE A CA 1
ATOM 1450 C C . ILE A 1 188 ? -7.437 4.673 14.983 1.00 96.06 188 ILE A C 1
ATOM 1452 O O . ILE A 1 188 ? -8.235 3.741 14.996 1.00 96.06 188 ILE A O 1
ATOM 1456 N N . ARG A 1 189 ? -7.846 5.948 15.051 1.00 96.69 189 ARG A N 1
ATOM 1457 C CA . ARG A 1 189 ? -9.266 6.339 15.105 1.00 96.69 189 ARG A CA 1
ATOM 1458 C C . ARG A 1 189 ? -9.980 6.031 13.797 1.00 96.69 189 ARG A C 1
ATOM 1460 O O . ARG A 1 189 ? -11.111 5.554 13.829 1.00 96.69 189 ARG A O 1
ATOM 1467 N N . LEU A 1 190 ? -9.316 6.280 12.670 1.00 96.50 190 LEU A N 1
ATOM 1468 C CA . LEU A 1 190 ? -9.824 5.931 11.349 1.00 96.50 190 LEU A CA 1
ATOM 1469 C C . LEU A 1 190 ? -9.947 4.408 11.183 1.00 96.50 190 LEU A C 1
ATOM 1471 O O . LEU A 1 190 ? -10.997 3.932 10.770 1.00 96.50 190 LEU A O 1
ATOM 1475 N N . GLU A 1 191 ? -8.925 3.650 11.586 1.00 95.88 191 GLU A N 1
ATOM 1476 C CA . GLU A 1 191 ? -8.908 2.181 11.509 1.00 95.88 191 GLU A CA 1
ATOM 1477 C C . GLU A 1 191 ? -10.035 1.543 12.343 1.00 95.88 191 GLU A C 1
ATOM 1479 O O . GLU A 1 191 ? -10.647 0.562 11.918 1.00 95.88 191 GLU A O 1
ATOM 1484 N N . VAL A 1 192 ? -10.334 2.108 13.521 1.00 96.50 192 VAL A N 1
ATOM 1485 C CA . VAL A 1 192 ? -11.477 1.686 14.346 1.00 96.50 192 VAL A CA 1
ATOM 1486 C C . VAL A 1 192 ? -12.803 2.079 13.694 1.00 96.50 192 VAL A C 1
AT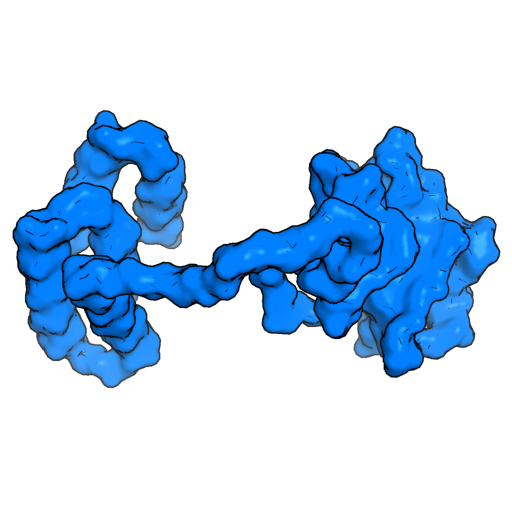OM 1488 O O . VAL A 1 192 ? -13.718 1.258 13.649 1.00 96.50 192 VAL A O 1
ATOM 1491 N N . LEU A 1 193 ? -12.919 3.305 13.171 1.00 96.75 193 LEU A N 1
ATOM 1492 C CA . LEU A 1 193 ? -14.126 3.767 12.481 1.00 96.75 193 LEU A CA 1
ATOM 1493 C C . LEU A 1 193 ? -14.476 2.861 11.292 1.00 96.75 193 LEU A C 1
ATOM 1495 O O . LEU A 1 193 ? -15.647 2.533 11.119 1.00 96.75 193 LEU A O 1
ATOM 1499 N N . GLU A 1 194 ? -13.481 2.427 10.520 1.00 94.69 194 GLU A N 1
ATOM 1500 C CA . GLU A 1 194 ? -13.654 1.492 9.404 1.00 94.69 194 GLU A CA 1
ATOM 1501 C C . GLU A 1 194 ? -14.328 0.190 9.852 1.00 94.69 194 GLU A C 1
ATOM 1503 O O . GLU A 1 194 ? -15.370 -0.177 9.310 1.00 94.69 194 GLU A O 1
ATOM 1508 N N . ILE A 1 195 ? -13.816 -0.446 10.913 1.00 94.44 195 ILE A N 1
ATOM 1509 C CA . ILE A 1 195 ? -14.391 -1.691 11.451 1.00 94.44 195 ILE A CA 1
ATOM 1510 C C . ILE A 1 195 ? -15.833 -1.468 11.922 1.00 94.44 195 ILE A C 1
ATOM 1512 O O . ILE A 1 195 ? -16.706 -2.306 11.682 1.00 94.44 195 ILE A O 1
ATOM 1516 N N . LEU A 1 196 ? -16.099 -0.348 12.603 1.00 94.38 196 LEU A N 1
ATOM 1517 C CA . LEU A 1 196 ? -17.440 -0.031 13.094 1.00 94.38 196 LEU A CA 1
ATOM 1518 C C . LEU A 1 196 ? -18.437 0.170 11.947 1.00 94.38 196 LEU A C 1
ATOM 1520 O O . LEU A 1 196 ? -19.568 -0.307 12.047 1.00 94.38 196 LEU A O 1
ATOM 1524 N N . VAL A 1 197 ? -18.028 0.847 10.871 1.00 94.06 197 VAL A N 1
ATOM 1525 C CA . VAL A 1 197 ? -18.860 1.074 9.681 1.00 94.06 197 VAL A CA 1
ATOM 1526 C C . VAL A 1 197 ? -19.116 -0.243 8.947 1.00 94.06 197 VAL A C 1
ATOM 1528 O O . VAL A 1 197 ? -20.275 -0.582 8.712 1.00 94.06 197 VAL A O 1
ATOM 1531 N N . GLU A 1 198 ? -18.064 -1.012 8.654 1.00 91.94 198 GLU A N 1
ATOM 1532 C CA . GLU A 1 198 ? -18.153 -2.279 7.914 1.00 91.94 198 GLU A CA 1
ATOM 1533 C C . GLU A 1 198 ? -19.053 -3.296 8.629 1.00 91.94 198 GLU A C 1
ATOM 1535 O O . GLU A 1 198 ? -19.887 -3.956 8.007 1.00 91.94 198 GLU A O 1
ATOM 1540 N N . ARG A 1 199 ? -18.932 -3.388 9.959 1.00 91.38 199 ARG A N 1
ATOM 1541 C CA . ARG A 1 199 ? -19.703 -4.333 10.783 1.00 91.38 199 ARG A CA 1
ATOM 1542 C C . ARG A 1 199 ? -21.011 -3.757 11.332 1.00 91.38 199 ARG A C 1
ATOM 1544 O O . ARG A 1 199 ? -21.711 -4.462 12.055 1.00 91.38 199 ARG A O 1
ATOM 1551 N N . GLN A 1 200 ? -21.341 -2.504 11.012 1.00 91.50 200 GLN A N 1
ATOM 1552 C CA . GLN A 1 200 ? -22.535 -1.791 11.491 1.00 91.50 200 GLN A CA 1
ATOM 1553 C C . GLN A 1 200 ? -22.672 -1.772 13.029 1.00 91.50 200 GLN A C 1
ATOM 1555 O O . GLN A 1 200 ? -23.758 -1.954 13.580 1.00 91.50 200 GLN A O 1
ATOM 1560 N N . LEU A 1 201 ? -21.561 -1.537 13.733 1.00 91.44 201 LEU A N 1
ATOM 1561 C CA . LEU A 1 201 ? -21.481 -1.547 15.199 1.00 91.44 201 LEU A CA 1
ATOM 1562 C C . LEU A 1 201 ? -21.404 -0.126 15.766 1.00 91.44 201 LEU A C 1
ATOM 1564 O O . LEU A 1 201 ? -20.786 0.752 15.170 1.00 91.44 201 LEU A O 1
ATOM 1568 N N . LEU A 1 202 ? -21.971 0.097 16.955 1.00 91.31 202 LEU A N 1
ATOM 1569 C CA . LEU A 1 202 ? -21.799 1.333 17.743 1.00 91.31 202 LEU A CA 1
ATOM 1570 C C . LEU A 1 202 ? -22.005 2.641 16.948 1.00 91.31 202 LEU A C 1
ATOM 1572 O O . LEU A 1 202 ? -21.115 3.487 16.875 1.00 91.31 202 LEU A O 1
ATOM 1576 N N . ALA A 1 203 ? -23.199 2.857 16.390 1.00 92.56 203 ALA A N 1
ATOM 1577 C CA . ALA A 1 203 ? -23.509 4.038 15.567 1.00 92.56 203 ALA A CA 1
ATOM 1578 C C . ALA A 1 203 ? -23.158 5.396 16.226 1.00 92.56 203 ALA A C 1
ATOM 1580 O O . ALA A 1 203 ? -22.733 6.341 15.555 1.00 92.56 203 ALA A O 1
ATOM 1581 N N . TYR A 1 204 ? -23.295 5.492 17.553 1.00 94.19 204 TYR A N 1
ATOM 1582 C CA . TYR A 1 204 ? -22.881 6.677 18.307 1.00 94.19 204 TYR A CA 1
ATOM 1583 C C . TYR A 1 204 ? -21.360 6.907 18.246 1.00 94.19 204 TYR A C 1
ATOM 1585 O O . TYR A 1 204 ? -20.914 8.023 17.978 1.00 94.19 204 TYR A O 1
ATOM 1593 N N . GLU A 1 205 ? -20.564 5.851 18.431 1.00 93.38 205 GLU A N 1
ATOM 1594 C CA . GLU A 1 205 ? -19.099 5.909 18.354 1.00 93.38 205 GLU A CA 1
ATOM 1595 C C . GLU A 1 205 ? -18.631 6.271 16.945 1.00 93.38 205 GLU A C 1
ATOM 1597 O O . GLU A 1 205 ? -17.738 7.101 16.796 1.00 93.38 205 GLU A O 1
ATOM 1602 N N . GLN A 1 206 ? -19.279 5.732 15.906 1.00 95.56 206 GLN A N 1
ATOM 1603 C CA . GLN A 1 206 ? -18.982 6.101 14.519 1.00 95.56 206 GLN A CA 1
ATOM 1604 C C . GLN A 1 206 ? -19.130 7.610 14.291 1.00 95.56 206 GLN A C 1
ATOM 1606 O O . GLN A 1 206 ? -18.246 8.257 13.728 1.00 95.56 206 GLN A O 1
ATOM 1611 N N . THR A 1 207 ? -20.239 8.180 14.770 1.00 94.88 207 THR A N 1
ATOM 1612 C CA . THR A 1 207 ? -20.512 9.618 14.650 1.00 94.88 207 THR A CA 1
ATOM 1613 C C . THR A 1 207 ? -19.474 10.433 15.419 1.00 94.88 207 THR A C 1
ATOM 1615 O O . THR A 1 207 ? -18.933 11.403 14.886 1.00 94.88 207 THR A O 1
ATOM 1618 N N . ARG A 1 208 ? -19.139 10.013 16.648 1.00 95.88 208 ARG A N 1
ATOM 1619 C CA . ARG A 1 208 ? -18.118 10.674 17.471 1.00 95.88 208 ARG A CA 1
ATOM 1620 C C . ARG A 1 208 ? -16.749 10.671 16.791 1.00 95.88 208 ARG A C 1
ATOM 1622 O O . ARG A 1 208 ? -16.094 11.710 16.751 1.00 95.88 208 ARG A O 1
ATOM 1629 N N . LEU A 1 209 ? -16.319 9.529 16.254 1.00 95.69 209 LEU A N 1
ATOM 1630 C CA . LEU A 1 209 ? -15.017 9.385 15.599 1.00 95.69 209 LEU A CA 1
ATOM 1631 C C . LEU A 1 209 ? -14.929 10.211 14.317 1.00 95.69 209 LEU A C 1
ATOM 1633 O O . LEU A 1 209 ? -13.915 10.876 14.112 1.00 95.69 209 LEU A O 1
ATOM 1637 N N . ARG A 1 210 ? -15.991 10.248 13.497 1.00 95.25 210 ARG A N 1
ATOM 1638 C CA . ARG A 1 210 ? -16.043 11.132 12.317 1.00 95.25 210 ARG A CA 1
ATOM 1639 C C . ARG A 1 210 ? -15.846 12.594 12.712 1.00 95.25 210 ARG A C 1
ATOM 1641 O O . ARG A 1 210 ? -14.954 13.241 12.178 1.00 95.25 210 ARG A O 1
ATOM 1648 N N . GLN A 1 211 ? -16.576 13.076 13.718 1.00 94.00 211 GLN A N 1
ATOM 1649 C CA . GLN A 1 211 ? -16.431 14.455 14.206 1.00 94.00 211 GLN A CA 1
ATOM 1650 C C . GLN A 1 211 ? -15.032 14.745 14.769 1.00 94.00 211 GLN A C 1
ATOM 1652 O O . GLN A 1 211 ? -14.484 15.829 14.562 1.00 94.00 211 GLN A O 1
ATOM 1657 N N . GLN A 1 212 ? -14.431 13.790 15.488 1.00 93.81 212 GLN A N 1
ATOM 1658 C CA . GLN A 1 212 ? -13.057 13.931 15.975 1.00 93.81 212 GLN A CA 1
ATOM 1659 C C . GLN A 1 212 ? -12.062 14.043 14.814 1.00 93.81 212 GLN A C 1
ATOM 1661 O O . GLN A 1 212 ? -11.211 14.930 14.840 1.00 93.81 212 GLN A O 1
ATOM 1666 N N . LEU A 1 213 ? -12.184 13.187 13.798 1.00 94.62 213 LEU A N 1
ATOM 1667 C CA . LEU A 1 213 ? -11.317 13.187 12.619 1.00 94.62 213 LEU A CA 1
ATOM 1668 C C . LEU A 1 213 ? -11.483 14.470 11.794 1.00 94.62 213 LEU A C 1
ATOM 1670 O O . LEU A 1 213 ? -10.487 15.104 11.462 1.00 94.62 213 LEU A O 1
ATOM 1674 N N . GLU A 1 214 ? -12.714 14.927 11.561 1.00 92.81 214 GLU A N 1
ATOM 1675 C CA . GLU A 1 214 ? -13.002 16.212 10.901 1.00 92.81 214 GLU A CA 1
ATOM 1676 C C . GLU A 1 214 ? -12.391 17.398 11.659 1.00 92.81 214 GLU A C 1
ATOM 1678 O O . GLU A 1 214 ? -11.830 18.317 11.060 1.00 92.81 214 GLU A O 1
ATOM 1683 N N . LYS A 1 215 ? -12.426 17.372 12.996 1.00 92.69 215 LYS A N 1
ATOM 1684 C CA . LYS A 1 215 ? -11.748 18.383 13.814 1.00 92.69 215 LYS A CA 1
ATOM 1685 C C . LYS A 1 215 ? -10.223 18.287 13.693 1.00 92.69 215 LYS A C 1
ATOM 1687 O O . LYS A 1 215 ? -9.557 19.321 13.701 1.00 92.69 215 LYS A O 1
ATOM 1692 N N . MET A 1 216 ? -9.668 17.079 13.584 1.00 91.88 216 MET A N 1
ATOM 1693 C CA . MET A 1 216 ? -8.229 16.863 13.389 1.00 91.88 216 MET A CA 1
ATOM 1694 C C . MET A 1 216 ? -7.739 17.365 12.030 1.00 91.88 216 MET A C 1
ATOM 1696 O O . MET A 1 216 ? -6.631 17.885 11.971 1.00 91.88 216 MET A O 1
ATOM 1700 N N . VAL A 1 217 ? -8.559 17.312 10.975 1.00 89.62 217 VAL A N 1
ATOM 1701 C CA . VAL A 1 217 ? -8.242 17.934 9.671 1.00 89.62 217 VAL A CA 1
ATOM 1702 C C . VAL A 1 217 ? -7.919 19.424 9.840 1.00 89.62 217 VAL A C 1
ATOM 1704 O O . VAL A 1 217 ? -6.957 19.921 9.263 1.00 89.62 217 VAL A O 1
ATOM 1707 N N . GLN A 1 218 ? -8.670 20.126 10.695 1.00 85.75 218 GLN A N 1
ATOM 1708 C CA . GLN A 1 218 ? -8.475 21.560 10.941 1.00 85.75 218 GLN A CA 1
ATOM 1709 C C . GLN A 1 218 ? -7.243 21.872 11.803 1.00 85.75 218 GLN A C 1
ATOM 1711 O O . GLN A 1 218 ? -6.697 22.971 11.724 1.00 85.75 218 GLN A O 1
ATOM 1716 N N . THR A 1 219 ? -6.810 20.938 12.655 1.00 84.50 219 THR A N 1
ATOM 1717 C CA . THR A 1 219 ? -5.703 21.158 13.602 1.00 84.50 219 THR A CA 1
ATOM 1718 C C . THR A 1 219 ? -4.384 20.517 13.171 1.00 84.50 219 THR A C 1
ATOM 1720 O O . THR A 1 219 ? -3.335 20.914 13.676 1.00 84.50 219 THR A O 1
ATOM 1723 N N . GLN A 1 220 ? -4.408 19.569 12.230 1.00 82.69 220 GLN A N 1
ATOM 1724 C CA . GLN A 1 220 ? -3.245 18.839 11.719 1.00 82.69 220 GLN A CA 1
ATOM 1725 C C . GLN A 1 220 ? -3.128 18.990 10.199 1.00 82.69 220 GLN A C 1
ATOM 1727 O O . GLN A 1 220 ? -3.394 18.057 9.443 1.00 82.69 220 GLN A O 1
ATOM 1732 N N . ALA A 1 221 ? -2.685 20.166 9.748 1.00 77.19 221 ALA A N 1
ATOM 1733 C CA . ALA A 1 221 ? -2.582 20.489 8.322 1.00 77.19 221 ALA A CA 1
ATOM 1734 C C . ALA A 1 221 ? -1.746 19.473 7.513 1.00 77.19 221 ALA A C 1
ATOM 1736 O O . ALA A 1 221 ? -2.053 19.213 6.355 1.00 77.19 221 ALA A O 1
ATOM 1737 N N . GLU A 1 222 ? -0.728 18.861 8.125 1.00 83.44 222 GLU A N 1
ATOM 1738 C CA . GLU A 1 222 ? 0.113 17.832 7.491 1.00 83.44 222 GLU A CA 1
ATOM 1739 C C . GLU A 1 222 ? -0.634 16.522 7.184 1.00 83.44 222 GLU A C 1
ATOM 1741 O O . GLU A 1 222 ? -0.313 15.846 6.210 1.00 83.44 222 GLU A O 1
ATOM 1746 N N . ASN A 1 223 ? -1.651 16.183 7.982 1.00 86.19 223 ASN A N 1
ATOM 1747 C CA . ASN A 1 223 ? -2.404 14.932 7.871 1.00 86.19 223 ASN A CA 1
ATOM 1748 C C . ASN A 1 223 ? -3.806 15.133 7.283 1.00 86.19 223 ASN A C 1
ATOM 1750 O O . ASN A 1 223 ? -4.487 14.148 7.009 1.00 86.19 223 ASN A O 1
ATOM 1754 N N . ALA A 1 224 ? -4.232 16.383 7.075 1.00 86.56 224 ALA A N 1
ATOM 1755 C CA . ALA A 1 224 ? -5.563 16.755 6.598 1.00 86.56 224 ALA A CA 1
ATOM 1756 C C . ALA A 1 224 ? -6.000 15.930 5.379 1.00 86.56 224 ALA A C 1
ATOM 1758 O O . ALA A 1 224 ? -7.011 15.235 5.434 1.00 86.56 224 ALA A O 1
ATOM 1759 N N . GLN A 1 225 ? -5.173 15.906 4.330 1.00 89.31 225 GLN A N 1
ATOM 1760 C CA . GLN A 1 225 ? -5.480 15.178 3.099 1.00 89.31 225 GLN A CA 1
ATOM 1761 C C . GLN A 1 225 ? -5.579 13.657 3.315 1.00 89.31 225 GLN A C 1
ATOM 1763 O O . GLN A 1 225 ? -6.400 12.994 2.686 1.00 89.31 225 GLN A O 1
ATOM 1768 N N . LEU A 1 226 ? -4.763 13.083 4.206 1.00 90.31 226 LEU A N 1
ATOM 1769 C CA . LEU A 1 226 ? -4.803 11.647 4.507 1.00 90.31 226 LEU A CA 1
ATOM 1770 C C . LEU A 1 226 ? -6.076 11.273 5.271 1.00 90.31 226 LEU A C 1
ATOM 1772 O O . LEU A 1 226 ? -6.708 10.265 4.954 1.00 90.31 226 LEU A O 1
ATOM 1776 N N . ILE A 1 227 ? -6.470 12.107 6.236 1.00 90.31 227 ILE A N 1
ATOM 1777 C CA . ILE A 1 227 ? -7.700 11.927 7.011 1.00 90.31 227 ILE A CA 1
ATOM 1778 C C . ILE A 1 227 ? -8.925 12.064 6.097 1.00 90.31 227 ILE A C 1
ATOM 1780 O O . ILE A 1 227 ? -9.808 11.209 6.137 1.00 90.31 227 ILE A O 1
ATOM 1784 N N . GLU A 1 228 ? -8.970 13.093 5.245 1.00 90.38 228 GLU A N 1
ATOM 1785 C CA . GLU A 1 228 ? -10.062 13.318 4.286 1.00 90.38 228 GLU A CA 1
ATOM 1786 C C . GLU A 1 228 ? -10.210 12.153 3.304 1.00 90.38 228 GLU A C 1
ATOM 1788 O O . GLU A 1 228 ? -11.314 11.636 3.118 1.00 90.38 228 GLU A O 1
ATOM 1793 N N . ASN A 1 229 ? -9.095 11.686 2.733 1.00 89.38 229 ASN A N 1
ATOM 1794 C CA . ASN A 1 229 ? -9.095 10.525 1.847 1.00 89.38 229 ASN A CA 1
ATOM 1795 C C . ASN A 1 229 ? -9.640 9.287 2.570 1.00 89.38 229 ASN A C 1
ATOM 1797 O O . ASN A 1 229 ? -10.528 8.617 2.046 1.00 89.38 229 ASN A O 1
ATOM 1801 N N . GLY A 1 230 ? -9.173 9.021 3.792 1.00 89.69 230 GLY A N 1
ATOM 1802 C CA . GLY A 1 230 ? -9.664 7.918 4.616 1.00 89.69 230 GLY A CA 1
ATOM 1803 C C . GLY A 1 230 ? -11.168 7.991 4.886 1.00 89.69 230 GLY A C 1
ATOM 1804 O O . GLY A 1 230 ? -11.885 7.016 4.680 1.00 89.69 230 GLY A O 1
ATOM 1805 N N . LEU A 1 231 ? -11.674 9.163 5.280 1.00 91.81 231 LEU A N 1
ATOM 1806 C CA . LEU A 1 231 ? -13.105 9.375 5.518 1.00 91.81 231 LEU A CA 1
ATOM 1807 C C . LEU A 1 231 ? -13.948 9.204 4.246 1.00 91.81 231 LEU A C 1
ATOM 1809 O O . LEU A 1 231 ? -15.070 8.699 4.334 1.00 91.81 231 LEU A O 1
ATOM 1813 N N . SER A 1 232 ? -13.419 9.603 3.084 1.00 90.50 232 SER A N 1
ATOM 1814 C CA . SER A 1 232 ? -14.108 9.481 1.793 1.00 90.50 232 SER A CA 1
ATOM 1815 C C . SER A 1 232 ? -14.292 8.026 1.353 1.00 90.50 232 SER A C 1
ATOM 1817 O O . SER A 1 232 ? -15.344 7.685 0.815 1.00 90.50 232 SER A O 1
ATOM 1819 N N . LEU A 1 233 ? -13.323 7.153 1.657 1.00 88.81 233 LEU A N 1
ATOM 1820 C CA . LEU A 1 233 ? -13.410 5.716 1.375 1.00 88.81 233 LEU A CA 1
ATOM 1821 C C . LEU A 1 233 ? -14.532 5.036 2.171 1.00 88.81 233 LEU A C 1
ATOM 1823 O O . LEU A 1 233 ? -15.071 4.034 1.723 1.00 88.81 233 LEU A O 1
ATOM 1827 N N . LEU A 1 234 ? -14.910 5.603 3.320 1.00 84.69 234 LEU A N 1
ATOM 1828 C CA . LEU A 1 234 ? -15.988 5.102 4.180 1.00 84.69 234 LEU A CA 1
ATOM 1829 C C . LEU A 1 234 ? -17.373 5.670 3.831 1.00 84.69 234 LEU A C 1
ATOM 1831 O O . LEU A 1 234 ? -18.322 5.443 4.585 1.00 84.69 234 LEU A O 1
ATOM 1835 N N . ALA A 1 235 ? -17.480 6.513 2.800 1.00 67.19 235 ALA A N 1
ATOM 1836 C CA . ALA A 1 235 ? -18.729 7.152 2.376 1.00 67.19 235 ALA A CA 1
ATOM 1837 C C . ALA A 1 235 ? -19.268 6.613 1.036 1.00 67.19 235 ALA A C 1
ATOM 1839 O O . ALA A 1 235 ? -20.370 7.000 0.642 1.00 67.19 235 ALA A O 1
ATOM 1840 N N . GLY A 1 236 ? -18.500 5.760 0.347 1.00 46.97 236 GLY A N 1
ATOM 1841 C CA . GLY A 1 236 ? -18.913 5.026 -0.856 1.00 46.97 236 GLY A CA 1
ATOM 1842 C C . GLY A 1 236 ? -19.358 3.611 -0.529 1.00 46.97 236 GLY A C 1
ATOM 1843 O O . GLY A 1 236 ? -20.237 3.113 -1.265 1.00 46.97 236 GLY A O 1
#

Secondary structure (DSSP, 8-state):
-EETTEEPTT-STTT-TT------S-BTT-SS-GGG--HHHHHHTT--TTSEEEEEBTTSEEEEEEEEEEEEETTEEEEEEEEEEEEEETTEEEE-GGG--EEEE--S-------S-S-SSGGGSSS-PPPS---------HHHHHHHHHHHHHHHHHHS---HHHHHHHHHHHHHHHHHH-TT-HHHHHHHHHHHHHTT--HHHHHHHHHHHHHHHHH-TTTHHHHHHHHHHT--

Radius of gyration: 24.66 Å; chains: 1; bounding box: 58×40×62 Å

Organism: Bradyrhizobium japonicum (NCBI:txid375)

pLDDT: mean 79.68, std 17.32, range [35.22, 96.94]